Protein AF-A0A9E3UT67-F1 (afdb_monomer)

Structure (mmCIF, N/CA/C/O backbone):
data_AF-A0A9E3UT67-F1
#
_entry.id   AF-A0A9E3UT67-F1
#
loop_
_atom_site.group_PDB
_atom_site.id
_atom_site.type_symbol
_atom_site.label_atom_id
_atom_site.label_alt_id
_atom_site.label_comp_id
_atom_site.label_asym_id
_atom_site.label_entity_id
_atom_site.label_seq_id
_atom_site.pdbx_PDB_ins_code
_atom_site.Cartn_x
_atom_site.Cartn_y
_atom_site.Cartn_z
_atom_site.occupancy
_atom_site.B_iso_or_equiv
_atom_site.auth_seq_id
_atom_site.auth_comp_id
_atom_site.auth_asym_id
_atom_site.auth_atom_id
_atom_site.pdbx_PDB_model_num
ATOM 1 N N . MET A 1 1 ? 11.689 20.516 -22.137 1.00 41.75 1 MET A N 1
ATOM 2 C CA . MET A 1 1 ? 11.422 19.221 -22.812 1.00 41.75 1 MET A CA 1
ATOM 3 C C . MET A 1 1 ? 10.589 18.245 -21.972 1.00 41.75 1 MET A C 1
ATOM 5 O O . MET A 1 1 ? 9.650 17.692 -22.522 1.00 41.75 1 MET A O 1
ATOM 9 N N . ARG A 1 2 ? 10.827 18.073 -20.658 1.00 32.22 2 ARG A N 1
ATOM 10 C CA . ARG A 1 2 ? 10.039 17.156 -19.791 1.00 32.22 2 ARG A CA 1
ATOM 11 C C . ARG A 1 2 ? 8.523 17.428 -19.736 1.00 32.22 2 ARG A C 1
ATOM 13 O O . ARG A 1 2 ? 7.742 16.487 -19.691 1.00 32.22 2 ARG A O 1
ATOM 20 N N . THR A 1 3 ? 8.098 18.688 -19.800 1.00 31.09 3 THR A N 1
ATOM 21 C CA . THR A 1 3 ? 6.677 19.064 -19.684 1.00 31.09 3 THR A CA 1
ATOM 22 C C . THR A 1 3 ? 5.865 18.781 -20.950 1.00 31.09 3 THR A C 1
ATOM 24 O O . THR A 1 3 ? 4.665 18.579 -20.865 1.00 31.09 3 THR A O 1
ATOM 27 N N . HIS A 1 4 ? 6.492 18.744 -22.130 1.00 32.59 4 HIS A N 1
ATOM 28 C CA . HIS A 1 4 ? 5.778 18.511 -23.395 1.00 32.59 4 HIS A CA 1
ATOM 29 C C . HIS A 1 4 ? 5.625 17.016 -23.709 1.00 32.59 4 HIS A C 1
ATOM 31 O O . HIS A 1 4 ? 4.638 16.622 -24.318 1.00 32.59 4 HIS A O 1
ATOM 37 N N . PHE A 1 5 ? 6.539 16.173 -23.215 1.00 39.41 5 PHE A N 1
ATOM 38 C CA . PHE A 1 5 ? 6.468 14.717 -23.372 1.00 39.41 5 PHE A CA 1
ATOM 39 C C . PHE A 1 5 ? 5.342 14.089 -22.533 1.00 39.41 5 PHE A C 1
ATOM 41 O O . PHE A 1 5 ? 4.579 13.273 -23.039 1.00 39.41 5 PHE A O 1
ATOM 48 N N . LEU A 1 6 ? 5.165 14.537 -21.282 1.00 36.12 6 LEU A N 1
ATOM 49 C CA . LEU A 1 6 ? 4.047 14.104 -20.430 1.00 36.12 6 LEU A CA 1
ATOM 50 C C . LEU A 1 6 ? 2.682 14.514 -21.004 1.00 36.12 6 LEU A C 1
ATOM 52 O O . LEU A 1 6 ? 1.745 13.726 -20.951 1.00 36.12 6 LEU A O 1
ATOM 56 N N . ILE A 1 7 ? 2.580 15.704 -21.609 1.00 39.66 7 ILE A N 1
ATOM 57 C CA . ILE A 1 7 ? 1.347 16.175 -22.264 1.00 39.66 7 ILE A CA 1
ATOM 58 C C . ILE A 1 7 ? 1.051 15.366 -23.536 1.00 39.66 7 ILE A C 1
ATOM 60 O O . ILE A 1 7 ? -0.107 15.067 -23.808 1.00 39.66 7 ILE A O 1
ATOM 64 N N . PHE A 1 8 ? 2.074 14.967 -24.294 1.00 40.94 8 PHE A N 1
ATOM 65 C CA . PHE A 1 8 ? 1.900 14.172 -25.511 1.00 40.94 8 PHE A CA 1
ATOM 66 C C . PHE A 1 8 ? 1.487 12.722 -25.212 1.00 40.94 8 PHE A C 1
ATOM 68 O O . PHE A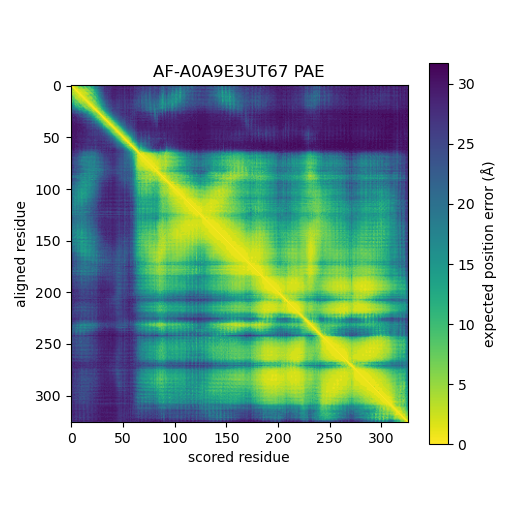 1 8 ? 0.553 12.210 -25.824 1.00 40.94 8 PHE A O 1
ATOM 75 N N . VAL A 1 9 ? 2.114 12.081 -24.219 1.00 44.81 9 VAL A N 1
ATOM 76 C CA . VAL A 1 9 ? 1.751 10.721 -23.784 1.00 44.81 9 VAL A CA 1
ATOM 77 C C . VAL A 1 9 ? 0.372 10.708 -23.117 1.00 44.81 9 VAL A C 1
ATOM 79 O O . VAL A 1 9 ? -0.447 9.851 -23.444 1.00 44.81 9 VAL A O 1
ATOM 82 N N . ALA A 1 10 ? 0.063 11.698 -22.271 1.00 43.53 10 ALA A N 1
ATOM 83 C CA . ALA A 1 10 ? -1.289 11.876 -21.747 1.00 43.53 10 ALA A CA 1
ATOM 84 C C . ALA A 1 10 ? -2.295 12.119 -22.884 1.00 43.53 10 ALA A C 1
ATOM 86 O O . ALA A 1 10 ? -3.351 11.508 -22.886 1.00 43.53 10 ALA A O 1
ATOM 87 N N . GLY A 1 11 ? -1.958 12.928 -23.892 1.00 37.09 11 GLY A N 1
ATOM 88 C CA . GLY A 1 11 ? -2.820 13.207 -25.044 1.00 37.09 11 GLY A CA 1
ATOM 89 C C . GLY A 1 11 ? -3.109 11.989 -25.927 1.00 37.09 11 GLY A C 1
ATOM 90 O O . GLY A 1 11 ? -4.231 11.848 -26.404 1.00 37.09 11 GLY A O 1
ATOM 91 N N . ILE A 1 12 ? -2.148 11.078 -26.107 1.00 50.88 12 ILE A N 1
ATOM 92 C CA . ILE A 1 12 ? -2.356 9.828 -26.859 1.00 50.88 12 ILE A CA 1
ATOM 93 C C . ILE A 1 12 ? -3.194 8.836 -26.046 1.00 50.88 12 ILE A C 1
ATOM 95 O O . ILE A 1 12 ? -4.138 8.259 -26.582 1.00 50.88 12 ILE A O 1
ATOM 99 N N . ILE A 1 13 ? -2.910 8.669 -24.750 1.00 45.16 13 ILE A N 1
ATOM 100 C CA . ILE A 1 13 ? -3.677 7.753 -23.891 1.00 45.16 13 ILE A CA 1
ATOM 101 C C . ILE A 1 13 ? -5.109 8.278 -23.688 1.00 45.16 13 ILE A C 1
ATOM 103 O O . ILE A 1 13 ? -6.064 7.510 -23.813 1.00 45.16 13 ILE A O 1
ATOM 107 N N . ILE A 1 14 ? -5.285 9.590 -23.487 1.00 49.59 14 ILE A N 1
ATOM 108 C CA . ILE A 1 14 ? -6.595 10.263 -23.442 1.00 49.59 14 ILE A CA 1
ATOM 109 C C . ILE A 1 14 ? -7.291 10.180 -24.807 1.00 49.59 14 ILE A C 1
ATOM 111 O O . ILE A 1 14 ? -8.486 9.927 -24.865 1.00 49.59 14 ILE A O 1
ATOM 115 N N . GLY A 1 15 ? -6.571 10.341 -25.920 1.00 37.47 15 GLY A N 1
ATOM 116 C CA . GLY A 1 15 ? -7.139 10.262 -27.269 1.00 37.47 15 GLY A CA 1
ATOM 117 C C . GLY A 1 15 ? -7.675 8.872 -27.620 1.00 37.47 15 GLY A C 1
ATOM 118 O O . GLY A 1 15 ? -8.754 8.760 -28.206 1.00 37.47 15 GLY A O 1
ATOM 119 N N . VAL A 1 16 ? -6.970 7.811 -27.218 1.00 46.09 16 VAL A N 1
ATOM 120 C CA . VAL A 1 16 ? -7.391 6.415 -27.434 1.00 46.09 16 VAL A CA 1
ATOM 121 C C . VAL A 1 16 ? -8.541 6.023 -26.497 1.00 46.09 16 VAL A C 1
ATOM 123 O O . VAL A 1 16 ? -9.489 5.375 -26.941 1.00 46.09 16 VAL A O 1
ATOM 126 N N . THR A 1 17 ? -8.518 6.465 -25.235 1.00 44.50 17 THR A N 1
ATOM 127 C CA . THR A 1 17 ? -9.606 6.205 -24.271 1.00 44.50 17 THR A CA 1
ATOM 128 C C . THR A 1 17 ? -10.871 7.014 -24.588 1.00 44.50 17 THR A C 1
ATOM 130 O O . THR A 1 17 ? -11.964 6.450 -24.642 1.00 44.50 17 THR A O 1
ATOM 133 N N . ALA A 1 18 ? -10.754 8.306 -24.910 1.00 38.06 18 ALA A N 1
ATOM 134 C CA . ALA A 1 18 ? -11.889 9.169 -25.247 1.00 38.06 18 ALA A CA 1
ATOM 135 C C . ALA A 1 18 ? -12.547 8.809 -26.589 1.00 38.06 18 ALA A C 1
ATOM 137 O O . ALA A 1 18 ? -13.770 8.892 -26.705 1.00 38.06 18 ALA A O 1
ATOM 138 N N . SER A 1 19 ? -11.778 8.363 -27.592 1.00 36.19 19 SER A N 1
ATOM 139 C CA . SER A 1 19 ? -12.348 7.952 -28.888 1.00 36.19 19 SER A CA 1
ATOM 140 C C . SER A 1 19 ? -13.196 6.680 -28.776 1.00 36.19 19 SER A C 1
ATOM 142 O O . SER A 1 19 ? -14.199 6.563 -29.478 1.00 36.19 19 SER A O 1
ATOM 144 N N . LYS A 1 20 ? -12.861 5.761 -27.856 1.00 44.06 20 LYS A N 1
ATOM 145 C CA . LYS A 1 20 ? -13.676 4.563 -27.586 1.00 44.06 20 LYS A CA 1
ATOM 146 C C . LYS A 1 20 ? -14.881 4.849 -26.676 1.00 44.06 20 LYS A C 1
ATOM 148 O O . LYS A 1 20 ? -15.962 4.330 -26.931 1.00 44.06 20 LYS A O 1
ATOM 153 N N . LEU A 1 21 ? -14.744 5.739 -25.687 1.00 36.47 21 LEU A N 1
ATOM 154 C CA . LEU A 1 21 ? -15.851 6.166 -24.811 1.00 36.47 21 LEU A CA 1
ATOM 155 C C . LEU A 1 21 ? -16.894 7.058 -25.518 1.00 36.47 21 LEU A C 1
ATOM 157 O O . LEU A 1 21 ? -18.077 7.004 -25.186 1.00 36.47 21 LEU A O 1
ATOM 161 N N . SER A 1 22 ? -16.480 7.863 -26.502 1.00 35.53 22 SER A N 1
ATOM 162 C CA . SER A 1 22 ? -17.368 8.727 -27.299 1.00 35.53 22 SER A CA 1
ATOM 163 C C . SER A 1 22 ? -18.248 7.933 -28.273 1.00 35.53 22 SER A C 1
ATOM 165 O O . SER A 1 22 ? -19.429 8.245 -28.440 1.00 35.53 22 SER A O 1
ATOM 167 N N . ALA A 1 23 ? -17.711 6.857 -28.860 1.00 38.16 23 ALA A N 1
ATOM 168 C CA . ALA A 1 23 ? -18.425 6.033 -29.835 1.00 38.16 23 ALA A CA 1
ATOM 169 C C . ALA A 1 23 ? -19.671 5.332 -29.251 1.00 38.16 23 ALA A C 1
ATOM 171 O O . ALA A 1 23 ? -20.641 5.124 -29.975 1.00 38.16 23 ALA A O 1
ATOM 172 N N . ASN A 1 24 ? -19.696 5.060 -27.939 1.00 40.91 24 ASN A N 1
ATOM 173 C CA . ASN A 1 24 ? -20.830 4.420 -27.257 1.00 40.91 24 ASN A CA 1
ATOM 174 C C . ASN A 1 24 ? -21.855 5.399 -26.647 1.00 40.91 24 ASN A C 1
ATOM 176 O O . ASN A 1 24 ? -22.875 4.956 -26.123 1.00 40.91 24 ASN A O 1
ATOM 180 N N . ARG A 1 25 ? -21.644 6.726 -26.711 1.00 39.28 25 ARG A N 1
ATOM 181 C CA . ARG A 1 25 ? -22.535 7.717 -26.061 1.00 39.28 25 ARG A CA 1
ATOM 182 C C . ARG A 1 25 ? -23.672 8.271 -26.928 1.00 39.28 25 ARG A C 1
ATOM 184 O O . ARG A 1 25 ?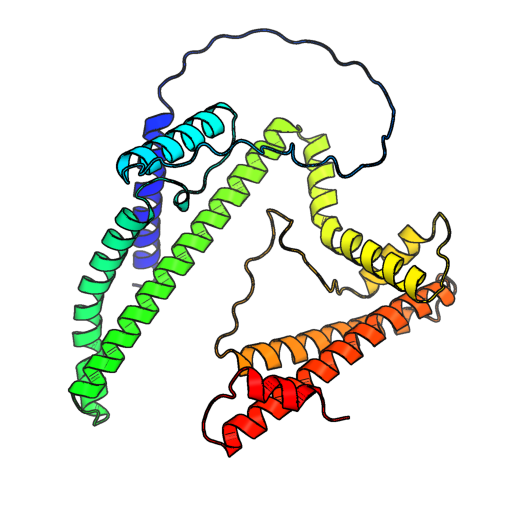 -24.515 8.983 -26.393 1.00 39.28 25 ARG A O 1
ATOM 191 N N . PHE A 1 26 ? -23.740 7.962 -28.226 1.00 32.03 26 PHE A N 1
ATOM 192 C CA . PHE A 1 26 ? -24.686 8.626 -29.145 1.00 32.03 26 PHE A CA 1
ATOM 193 C C . PHE A 1 26 ? -25.933 7.826 -29.555 1.00 32.03 26 PHE A C 1
ATOM 195 O O . PHE A 1 26 ? -26.720 8.297 -30.376 1.00 32.03 26 PHE A O 1
ATOM 202 N N . HIS A 1 27 ? -26.202 6.679 -28.930 1.00 34.25 27 HIS A N 1
ATOM 203 C CA . HIS A 1 27 ? -27.462 5.963 -29.133 1.00 34.25 27 HIS A CA 1
ATOM 204 C C . HIS A 1 27 ? -28.119 5.543 -27.815 1.00 34.25 27 HIS A C 1
ATOM 206 O O . HIS A 1 27 ? -28.087 4.373 -27.457 1.00 34.25 27 HIS A O 1
ATOM 212 N N . ARG A 1 28 ? -28.828 6.469 -27.148 1.00 35.72 28 ARG A N 1
ATOM 213 C CA . ARG A 1 28 ? -30.191 6.151 -26.690 1.00 35.72 28 ARG A CA 1
ATOM 214 C C . ARG A 1 28 ? -31.038 7.379 -26.368 1.00 35.72 28 ARG A C 1
ATOM 216 O O . ARG A 1 28 ? -30.617 8.298 -25.682 1.00 35.72 28 ARG A O 1
ATOM 223 N N . VAL A 1 29 ? -32.241 7.303 -26.920 1.00 31.86 29 VAL A N 1
ATOM 224 C CA . VAL A 1 29 ? -33.365 8.234 -26.928 1.00 31.86 29 VAL A CA 1
ATOM 225 C C . VAL A 1 29 ? -34.029 8.331 -25.552 1.00 31.86 29 VAL A C 1
ATOM 227 O O . VAL A 1 29 ? -34.173 7.331 -24.851 1.00 31.86 29 VAL A O 1
ATOM 230 N N . GLU A 1 30 ? -34.456 9.547 -25.218 1.00 33.84 30 GLU A N 1
ATOM 231 C CA . GLU A 1 30 ? -35.305 9.913 -24.085 1.00 33.84 30 GLU A CA 1
ATOM 232 C C . GLU A 1 30 ? -36.614 9.103 -24.049 1.00 33.84 30 GLU A C 1
ATOM 234 O O . GLU A 1 30 ? -37.377 9.108 -25.014 1.00 33.84 30 GLU A O 1
ATOM 239 N N . GLN A 1 31 ? -36.936 8.494 -22.904 1.00 30.30 31 GLN A N 1
ATOM 240 C CA . GLN A 1 31 ? -38.323 8.306 -22.462 1.00 30.30 31 GLN A CA 1
ATOM 241 C C . GLN A 1 31 ? -38.407 8.421 -20.928 1.00 30.30 31 GLN A C 1
ATOM 243 O O . GLN A 1 31 ? -37.604 7.788 -20.241 1.00 30.30 31 GLN A O 1
ATOM 248 N N . PRO A 1 32 ? -39.358 9.199 -20.369 1.00 35.53 32 PRO A N 1
ATOM 249 C CA . PRO A 1 32 ? -39.521 9.345 -18.927 1.00 35.53 32 PRO A CA 1
ATOM 250 C C . PRO A 1 32 ? -40.640 8.450 -18.368 1.00 35.53 32 PRO A C 1
ATOM 252 O O . PRO A 1 32 ? -41.701 8.309 -18.976 1.00 35.53 32 PRO A O 1
ATOM 255 N N . GLY A 1 33 ? -40.449 7.939 -17.147 1.00 26.33 33 GLY A N 1
ATOM 256 C CA . GLY A 1 33 ? -41.540 7.497 -16.267 1.00 26.33 33 GLY A CA 1
ATOM 257 C C . GLY A 1 33 ? -41.143 6.420 -15.243 1.00 26.33 33 GLY A C 1
ATOM 258 O O . GLY A 1 33 ? -40.172 5.704 -15.466 1.00 26.33 33 GLY A O 1
ATOM 259 N N . PRO A 1 34 ? -41.938 6.213 -14.174 1.00 32.00 34 PRO A N 1
ATOM 260 C CA . PRO A 1 34 ? -42.397 7.203 -13.201 1.00 32.00 34 PRO A CA 1
ATOM 261 C C . PRO A 1 34 ? -41.919 6.873 -11.766 1.00 32.00 34 PRO A C 1
ATOM 263 O O . PRO A 1 34 ? -41.466 5.773 -11.463 1.00 32.00 34 PRO A O 1
ATOM 266 N N . ALA A 1 35 ? -42.044 7.855 -10.871 1.00 39.28 35 ALA A N 1
ATOM 267 C CA . ALA A 1 35 ? -41.728 7.758 -9.447 1.00 39.28 35 ALA A CA 1
ATOM 268 C C . ALA A 1 35 ? -42.573 6.703 -8.702 1.00 39.28 35 ALA A C 1
ATOM 270 O O . ALA A 1 35 ? -43.789 6.648 -8.888 1.00 39.28 35 ALA A O 1
ATOM 271 N N . ALA A 1 36 ? -41.954 5.947 -7.785 1.00 30.16 36 ALA A N 1
ATOM 272 C CA . ALA A 1 36 ? -42.664 5.113 -6.811 1.00 30.16 36 ALA A CA 1
ATOM 273 C C . ALA A 1 36 ? -41.930 5.032 -5.452 1.00 30.16 36 ALA A C 1
ATOM 275 O O . ALA A 1 36 ? -40.921 4.354 -5.295 1.00 30.16 36 ALA A O 1
ATOM 276 N N . SER A 1 37 ? -42.471 5.798 -4.499 1.00 28.64 37 SER A N 1
ATOM 277 C CA . SER A 1 37 ? -42.661 5.550 -3.054 1.00 28.64 37 SER A CA 1
ATOM 278 C C . SER A 1 37 ? -41.743 4.590 -2.266 1.00 28.64 37 SER A C 1
ATOM 280 O O . SER A 1 37 ? -41.744 3.381 -2.483 1.00 28.64 37 SER A O 1
ATOM 282 N N . LYS A 1 38 ? -41.146 5.131 -1.189 1.00 31.00 38 LYS A N 1
ATOM 283 C CA . LYS A 1 38 ? -40.718 4.402 0.027 1.00 31.00 38 LYS A CA 1
ATOM 284 C C . LYS A 1 38 ? -41.904 3.672 0.689 1.00 31.00 38 LYS A C 1
ATOM 286 O O . LYS A 1 38 ? -43.026 4.182 0.641 1.00 31.00 38 LYS A O 1
ATOM 291 N N . PRO A 1 39 ? -41.637 2.586 1.438 1.00 29.47 39 PRO A N 1
ATOM 292 C CA . PRO A 1 39 ? -41.742 2.741 2.888 1.00 29.47 39 PRO A CA 1
ATOM 293 C C . PRO A 1 39 ? -40.601 2.105 3.702 1.00 29.47 39 PRO A C 1
ATOM 295 O O . PRO A 1 39 ? -39.930 1.163 3.299 1.00 29.47 39 PRO A O 1
ATOM 298 N N . SER A 1 40 ? -40.449 2.700 4.885 1.00 27.92 40 SER A N 1
ATOM 299 C CA . SER A 1 40 ? -39.708 2.280 6.075 1.00 27.92 40 SER A CA 1
ATOM 300 C C . SER A 1 40 ? -39.982 0.828 6.495 1.00 27.92 40 SER A C 1
ATOM 302 O O . SER A 1 40 ? -41.130 0.387 6.480 1.00 27.92 40 SER A O 1
ATOM 304 N N . GLY A 1 41 ? -38.935 0.127 6.942 1.00 24.67 41 GLY A N 1
ATOM 305 C CA . GLY A 1 41 ? -39.017 -1.210 7.528 1.00 24.67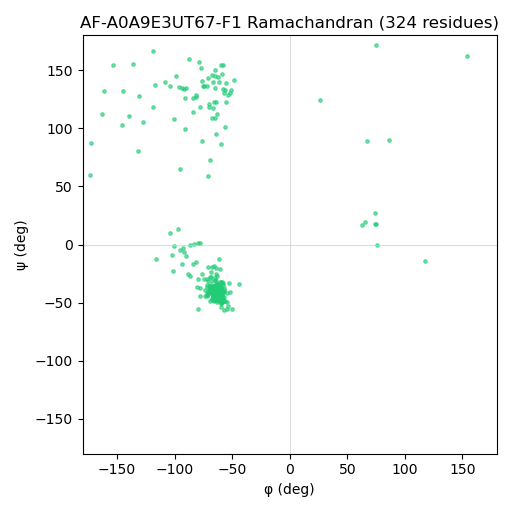 41 GLY A CA 1
ATOM 306 C C . GLY A 1 41 ? -37.673 -1.667 8.093 1.00 24.67 41 GLY A C 1
ATOM 307 O O . GLY A 1 41 ? -36.878 -2.292 7.403 1.00 24.67 41 GLY A O 1
ATOM 308 N N . SER A 1 42 ? -37.428 -1.317 9.354 1.00 29.81 42 SER A N 1
ATOM 309 C CA . SER A 1 42 ? -36.355 -1.832 10.207 1.00 29.81 42 SER A CA 1
ATOM 310 C C . SER A 1 42 ? -36.389 -3.364 10.305 1.00 29.81 42 SER A C 1
ATOM 312 O O . SER A 1 42 ? -37.380 -3.926 10.764 1.00 29.81 42 SER A O 1
ATOM 314 N N . SER A 1 43 ? -35.290 -4.021 9.927 1.00 27.52 43 SER A N 1
ATOM 315 C CA . SER A 1 43 ? -34.768 -5.207 10.618 1.00 27.52 43 SER A CA 1
ATOM 316 C C . SER A 1 43 ? -33.315 -5.421 10.191 1.00 27.52 43 SER A C 1
ATOM 318 O O . SER A 1 43 ? -33.033 -5.692 9.025 1.00 27.52 43 SER A O 1
ATOM 320 N N . ALA A 1 44 ? -32.384 -5.240 11.127 1.00 26.98 44 ALA A N 1
ATOM 321 C CA . ALA A 1 44 ? -30.995 -5.632 10.954 1.00 26.98 44 ALA A CA 1
ATOM 322 C C . ALA A 1 44 ? -30.942 -7.165 10.906 1.00 26.98 44 ALA A C 1
ATOM 324 O O . ALA A 1 44 ? -31.184 -7.826 11.917 1.00 26.98 44 ALA A O 1
ATOM 325 N N . GLN A 1 45 ? -30.678 -7.728 9.727 1.00 25.78 45 GLN A N 1
ATOM 326 C CA . GLN A 1 45 ? -30.318 -9.136 9.602 1.00 25.78 45 GLN A CA 1
ATOM 327 C C . GLN A 1 45 ? -28.792 -9.284 9.699 1.00 25.78 45 GLN A C 1
ATOM 329 O O . GLN A 1 45 ? -28.067 -8.512 9.066 1.00 25.78 45 GLN A O 1
ATOM 334 N N . PRO A 1 46 ? -28.289 -10.253 10.482 1.00 26.48 46 PRO A N 1
ATOM 335 C CA . PRO A 1 46 ? -26.869 -10.564 10.528 1.00 26.48 46 PRO A CA 1
ATOM 336 C C . PRO A 1 46 ? -26.411 -11.089 9.164 1.00 26.48 46 PRO A C 1
ATOM 338 O O . PRO A 1 46 ? -27.075 -11.927 8.550 1.00 26.48 46 PRO A O 1
ATOM 341 N N . TRP A 1 47 ? -25.270 -10.580 8.700 1.00 25.22 47 TRP A N 1
ATOM 342 C CA . TRP A 1 47 ? -24.615 -11.001 7.468 1.00 25.22 47 TRP A CA 1
ATOM 343 C C . TRP A 1 47 ? -24.191 -12.463 7.615 1.00 25.22 47 TRP A C 1
ATOM 345 O O . TRP A 1 47 ? -23.148 -12.777 8.181 1.00 25.22 47 TRP A O 1
ATOM 355 N N . THR A 1 48 ? -25.034 -13.371 7.135 1.00 27.52 48 THR A N 1
ATOM 356 C CA . THR A 1 48 ? -24.615 -14.736 6.835 1.00 27.52 48 THR A CA 1
ATOM 357 C C . THR A 1 48 ? -23.949 -14.704 5.467 1.00 27.52 48 THR A C 1
ATOM 359 O O . THR A 1 48 ? -24.478 -14.136 4.511 1.00 27.52 48 THR A O 1
ATOM 362 N N . SER A 1 49 ? -22.747 -15.264 5.395 1.00 29.84 49 SER A N 1
ATOM 363 C CA . SER A 1 49 ? -21.993 -15.514 4.173 1.00 29.84 49 SER A CA 1
ATOM 364 C C . SER A 1 49 ? -22.797 -16.446 3.258 1.00 29.84 49 SER A C 1
ATOM 366 O O . SER A 1 49 ? -22.688 -17.669 3.316 1.00 29.84 49 SER A O 1
ATOM 368 N N . GLY A 1 50 ? -23.668 -15.852 2.442 1.00 24.55 50 GLY A N 1
ATOM 369 C CA . GLY A 1 50 ? -24.466 -16.543 1.437 1.00 24.55 50 GLY A CA 1
ATOM 370 C C . GLY A 1 50 ? -23.569 -17.103 0.339 1.00 24.55 50 GLY A C 1
ATOM 371 O O . GLY A 1 50 ? -22.869 -16.356 -0.342 1.00 24.55 50 GLY A O 1
ATOM 372 N N . GLY A 1 51 ? -23.580 -18.429 0.214 1.00 23.17 51 GLY A N 1
ATOM 373 C CA . GLY A 1 51 ? -22.751 -19.197 -0.700 1.00 23.17 51 GLY A CA 1
ATOM 374 C C . GLY A 1 51 ? -22.934 -18.835 -2.172 1.00 23.17 51 GLY A C 1
ATOM 375 O O . GLY A 1 51 ? -24.028 -18.522 -2.643 1.00 23.17 51 GLY A O 1
ATOM 376 N N . PHE A 1 52 ? -21.829 -18.950 -2.905 1.00 26.27 52 PHE A N 1
ATOM 377 C CA . PHE A 1 52 ? -21.840 -19.093 -4.354 1.00 26.27 52 PHE A CA 1
ATOM 378 C C . PHE A 1 52 ? -22.776 -20.252 -4.740 1.00 26.27 52 PHE A C 1
ATOM 380 O O . PHE A 1 52 ? -22.638 -21.340 -4.175 1.00 26.27 52 PHE A O 1
ATOM 387 N N . PRO A 1 53 ? -23.713 -20.071 -5.686 1.00 31.45 53 PRO A N 1
ATOM 388 C CA . PRO A 1 53 ? -24.460 -21.194 -6.217 1.00 31.45 53 PRO A CA 1
ATOM 389 C C . PRO A 1 53 ? -23.504 -22.144 -6.942 1.00 31.45 53 PRO A C 1
ATOM 391 O O . PRO A 1 53 ? -22.795 -21.763 -7.876 1.00 31.45 53 PRO A O 1
ATOM 394 N N . ASP A 1 54 ? -23.520 -23.387 -6.479 1.00 32.22 54 ASP A N 1
ATOM 395 C CA . ASP A 1 54 ? -22.863 -24.549 -7.055 1.00 32.22 54 ASP A CA 1
ATOM 396 C C . ASP A 1 54 ? -23.333 -24.736 -8.513 1.00 32.22 54 ASP A C 1
ATOM 398 O O . ASP A 1 54 ? -24.448 -25.189 -8.780 1.00 32.22 54 ASP A O 1
ATOM 402 N N . ARG A 1 55 ? -22.512 -24.313 -9.483 1.00 32.94 55 ARG A N 1
ATOM 403 C CA . ARG A 1 55 ? -22.690 -24.618 -10.914 1.00 32.94 55 ARG A CA 1
ATOM 404 C C . ARG A 1 55 ? -21.841 -25.837 -11.274 1.00 32.94 55 ARG A C 1
ATOM 406 O O . ARG A 1 55 ? -20.920 -25.759 -12.085 1.00 32.94 55 ARG A O 1
ATOM 413 N N . THR A 1 56 ? -22.165 -26.989 -10.696 1.00 35.78 56 THR A N 1
ATOM 414 C CA . THR A 1 56 ? -21.711 -28.284 -11.214 1.00 35.78 56 THR A CA 1
ATOM 415 C C . THR A 1 56 ? -22.537 -28.648 -12.446 1.00 35.78 56 THR A C 1
ATOM 417 O O . THR A 1 56 ? -23.590 -29.275 -12.392 1.00 35.78 56 THR A O 1
ATOM 420 N N . GLY A 1 57 ? -22.046 -28.194 -13.594 1.00 29.52 57 GLY A N 1
ATOM 421 C CA . GLY A 1 57 ? -22.603 -28.492 -14.906 1.00 29.52 57 GLY A CA 1
ATOM 422 C C . GLY A 1 57 ? -21.697 -27.948 -15.997 1.00 29.52 57 GLY A C 1
ATOM 423 O O . GLY A 1 57 ? -22.111 -27.075 -16.749 1.00 29.52 57 GLY A O 1
ATOM 424 N N . VAL A 1 58 ? -20.444 -28.404 -16.039 1.00 29.52 58 VAL A N 1
ATOM 425 C CA . VAL A 1 58 ? -19.524 -28.104 -17.143 1.00 29.52 58 VAL A CA 1
ATOM 426 C C . VAL A 1 58 ? -19.802 -29.114 -18.260 1.00 29.52 58 VAL A C 1
ATOM 428 O O . VAL A 1 58 ? -19.549 -30.304 -18.052 1.00 29.52 58 VAL A O 1
ATOM 431 N N . PRO A 1 59 ? -20.307 -28.709 -19.441 1.00 32.59 59 PRO A N 1
ATOM 432 C CA . PRO A 1 59 ? -20.200 -29.543 -20.621 1.00 32.59 59 PRO A CA 1
ATOM 433 C C . PRO A 1 59 ? -18.731 -29.554 -21.047 1.00 32.59 59 PRO A C 1
ATOM 435 O O . PRO A 1 59 ? -18.122 -28.513 -21.292 1.00 32.59 59 PRO A O 1
ATOM 438 N N . SER A 1 60 ? -18.175 -30.758 -21.083 1.00 40.91 60 SER A N 1
ATOM 439 C CA . SER A 1 60 ? -16.897 -31.092 -21.701 1.00 40.91 60 SER A CA 1
ATOM 440 C C . SER A 1 60 ? -16.865 -30.657 -23.172 1.00 40.91 60 SER A C 1
ATOM 442 O O . SER A 1 60 ? -17.835 -30.871 -23.893 1.00 40.91 60 SER A O 1
ATOM 444 N N . GLU A 1 61 ? -15.714 -30.118 -23.584 1.00 44.19 61 GLU A N 1
ATOM 445 C CA . GLU A 1 61 ? -15.284 -29.810 -24.960 1.00 44.19 61 GLU A CA 1
ATOM 446 C C . GLU A 1 61 ? -16.043 -28.695 -25.702 1.00 44.19 61 GLU A C 1
ATOM 448 O O . GLU A 1 61 ? -16.932 -28.926 -26.516 1.00 44.19 61 GLU A O 1
ATOM 453 N N . ALA A 1 62 ? -15.557 -27.464 -25.529 1.00 39.31 62 ALA A N 1
ATOM 454 C CA . ALA A 1 62 ? -15.577 -26.466 -26.590 1.00 39.31 62 ALA A CA 1
ATOM 455 C C . ALA A 1 62 ? -14.159 -25.913 -26.756 1.00 39.31 62 ALA A C 1
ATOM 457 O O . ALA A 1 62 ? -13.671 -25.144 -25.928 1.00 39.31 62 ALA A O 1
ATOM 458 N N . THR A 1 63 ? -13.477 -26.320 -27.823 1.00 47.72 63 THR A N 1
ATOM 459 C CA . THR A 1 63 ? -12.308 -25.620 -28.363 1.00 47.72 63 THR A CA 1
ATOM 460 C C . THR A 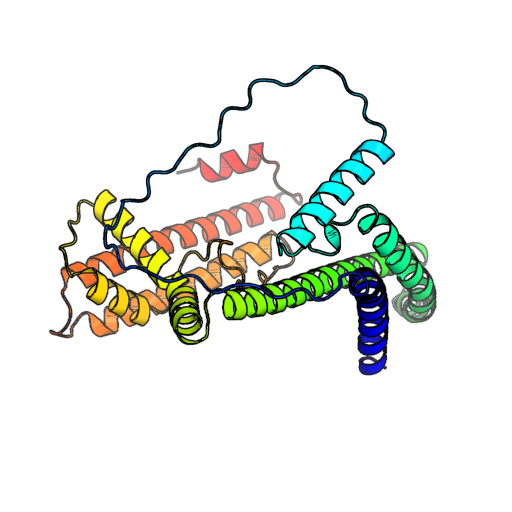1 63 ? -12.810 -24.304 -28.954 1.00 47.72 63 THR A C 1
ATOM 462 O O . THR A 1 63 ? -12.949 -24.166 -30.165 1.00 47.72 63 THR A O 1
ATOM 465 N N . SER A 1 64 ? -13.179 -23.357 -28.089 1.00 52.59 64 SER A N 1
ATOM 466 C CA . SER A 1 64 ? -13.628 -22.044 -28.531 1.00 52.59 64 SER A CA 1
ATOM 467 C C . SER A 1 64 ? -12.451 -21.337 -29.185 1.00 52.59 64 SER A C 1
ATOM 469 O O . SER A 1 64 ? -11.391 -21.186 -28.567 1.00 52.59 64 SER A O 1
ATOM 471 N N . SER A 1 65 ? -12.617 -20.940 -30.442 1.00 65.81 65 SER A N 1
ATOM 472 C CA . SER A 1 65 ? -11.601 -20.156 -31.146 1.00 65.81 65 SER A CA 1
ATOM 473 C C . SER A 1 65 ? -11.343 -18.840 -30.394 1.00 65.81 65 SER A C 1
ATOM 475 O O . SER A 1 65 ? -12.212 -18.354 -29.669 1.00 65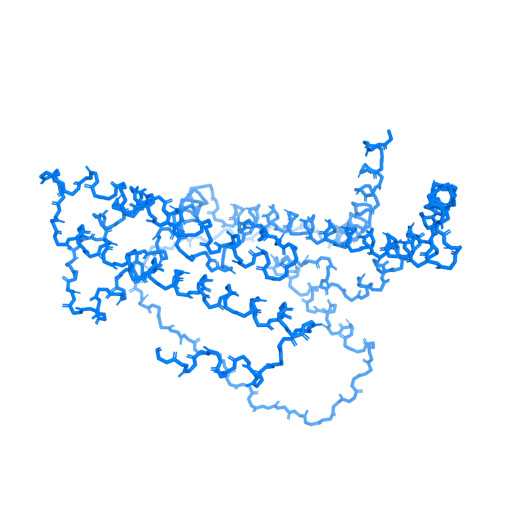.81 65 SER A O 1
ATOM 477 N N . GLY A 1 66 ? -10.151 -18.249 -30.538 1.00 63.81 66 GLY A N 1
ATOM 478 C CA . GLY A 1 66 ? -9.822 -16.979 -29.868 1.00 63.81 66 GLY A CA 1
ATOM 479 C C . GLY A 1 66 ? -10.861 -15.877 -30.126 1.00 63.81 66 GLY A C 1
ATOM 480 O O . GLY A 1 66 ? -11.178 -15.115 -29.219 1.00 63.81 66 GLY A O 1
ATOM 481 N N . GLU A 1 67 ? -11.478 -15.874 -31.312 1.00 69.75 67 GLU A N 1
ATOM 482 C CA . GLU A 1 67 ? -12.558 -14.950 -31.685 1.00 69.75 67 GLU A CA 1
ATOM 483 C C . GLU A 1 67 ? -13.853 -15.165 -30.881 1.00 69.75 67 GLU A C 1
ATOM 485 O O . GLU A 1 67 ? -14.528 -14.200 -30.528 1.00 69.75 67 GLU A O 1
ATOM 490 N N . GLU A 1 68 ? -14.204 -16.407 -30.536 1.00 72.06 68 GLU A N 1
ATOM 491 C CA . GLU A 1 68 ? -15.397 -16.705 -29.728 1.00 72.06 68 GLU A CA 1
ATOM 492 C C . GLU A 1 68 ? -15.216 -16.287 -28.264 1.00 72.06 68 GLU A C 1
ATOM 494 O O . GLU A 1 68 ? -16.167 -15.817 -27.632 1.00 72.06 68 GLU A O 1
ATOM 499 N N . ILE A 1 69 ? -13.992 -16.406 -27.740 1.00 71.44 69 ILE A N 1
ATOM 500 C CA . ILE A 1 69 ? -13.635 -15.926 -26.399 1.00 71.44 69 ILE A CA 1
ATOM 501 C C . ILE A 1 69 ? -13.694 -14.395 -26.362 1.00 71.44 69 ILE A C 1
ATOM 503 O O . ILE A 1 69 ? -14.321 -13.828 -25.467 1.00 71.44 69 ILE A O 1
ATOM 507 N N . GLU A 1 70 ? -13.104 -13.718 -27.351 1.00 74.06 70 GLU A N 1
ATOM 508 C CA . GLU A 1 70 ? -13.130 -12.254 -27.439 1.00 74.06 70 GLU A CA 1
ATOM 509 C C . GLU A 1 70 ? -14.556 -11.708 -27.589 1.00 74.06 70 GLU A C 1
ATOM 511 O O . GLU A 1 70 ? -14.937 -10.774 -26.879 1.00 74.06 70 GLU A O 1
ATOM 516 N N . ALA A 1 71 ? -15.382 -12.325 -28.440 1.00 77.19 71 ALA A N 1
ATOM 517 C CA . ALA A 1 71 ? -16.787 -11.951 -28.592 1.00 77.19 71 ALA A CA 1
ATOM 518 C C . ALA A 1 71 ? -17.603 -12.197 -27.309 1.00 77.19 71 ALA A C 1
ATOM 520 O O . ALA A 1 71 ? -18.515 -11.430 -26.993 1.00 77.19 71 ALA A O 1
ATOM 521 N N . GLY A 1 72 ? -17.279 -13.253 -26.555 1.00 76.44 72 GLY A N 1
ATOM 522 C CA . GLY A 1 72 ? -17.877 -13.536 -25.250 1.00 76.44 72 GLY A CA 1
ATOM 523 C C . GLY A 1 72 ? -17.543 -12.470 -24.204 1.00 76.44 72 GLY A C 1
ATOM 524 O O . GLY A 1 72 ? -18.449 -11.975 -23.535 1.00 76.44 72 GLY A O 1
ATOM 525 N N . ILE A 1 73 ? -16.271 -12.071 -24.108 1.00 74.50 73 ILE A N 1
ATOM 526 C CA . ILE A 1 73 ? -15.815 -11.012 -23.193 1.00 74.50 73 ILE A CA 1
ATOM 527 C C . ILE A 1 73 ? -16.450 -9.669 -23.567 1.00 74.50 73 ILE A C 1
ATOM 529 O O . ILE A 1 73 ? -16.967 -8.976 -22.692 1.00 74.50 73 ILE A O 1
ATOM 533 N N . GLN A 1 74 ? -16.487 -9.318 -24.857 1.00 77.19 74 GLN A N 1
ATOM 534 C CA . GLN A 1 74 ? -17.104 -8.066 -25.301 1.00 77.19 74 GLN A CA 1
ATOM 535 C C . GLN A 1 74 ? -18.592 -7.999 -24.928 1.00 77.19 74 GLN A C 1
ATOM 537 O O . GLN A 1 74 ? -19.058 -6.960 -24.470 1.00 77.19 74 GLN A O 1
ATOM 542 N N . ARG A 1 75 ? -19.323 -9.115 -25.043 1.00 81.12 75 ARG A N 1
ATOM 543 C CA . ARG A 1 75 ? -20.734 -9.181 -24.639 1.00 81.12 75 ARG A CA 1
ATOM 544 C C . ARG A 1 75 ? -20.924 -8.927 -23.141 1.00 81.12 75 ARG A C 1
ATOM 546 O O . ARG A 1 75 ? -21.830 -8.188 -22.777 1.00 81.12 75 ARG A O 1
ATOM 553 N N . ILE A 1 76 ? -20.065 -9.496 -22.291 1.00 79.56 76 ILE A N 1
ATOM 554 C CA . ILE A 1 76 ? -20.100 -9.268 -20.835 1.00 79.56 76 ILE A CA 1
ATOM 555 C C . ILE A 1 76 ? -19.874 -7.784 -20.520 1.00 79.56 76 ILE A C 1
ATOM 557 O O . ILE A 1 76 ? -20.593 -7.215 -19.701 1.00 79.56 76 ILE A O 1
ATOM 561 N N . ILE A 1 77 ? -18.919 -7.147 -21.204 1.00 75.50 77 ILE A N 1
ATOM 562 C CA . ILE A 1 77 ? -18.649 -5.712 -21.047 1.00 75.50 77 ILE A CA 1
ATOM 563 C C . ILE A 1 77 ? -19.867 -4.885 -21.459 1.00 75.50 77 ILE A C 1
ATOM 565 O O . ILE A 1 77 ? -20.292 -3.999 -20.721 1.00 75.50 77 ILE A O 1
ATOM 569 N N . ASP A 1 78 ? -20.453 -5.179 -22.618 1.00 79.31 78 ASP A N 1
ATOM 570 C CA . ASP A 1 78 ? -21.607 -4.437 -23.125 1.00 79.31 78 ASP A CA 1
ATOM 571 C C . ASP A 1 78 ? -22.822 -4.579 -22.189 1.00 79.31 78 ASP A C 1
ATOM 573 O O . ASP A 1 78 ? -23.490 -3.588 -21.883 1.00 79.31 78 ASP A O 1
ATOM 577 N N . GLU A 1 79 ? -23.082 -5.785 -21.674 1.00 81.69 79 GLU A N 1
ATOM 578 C CA . GLU A 1 79 ? -24.142 -6.048 -20.694 1.00 81.69 79 GLU A CA 1
ATOM 579 C C . GLU A 1 79 ? -23.893 -5.316 -19.366 1.00 81.69 79 GLU A C 1
ATOM 581 O O . GLU A 1 79 ? -24.794 -4.648 -18.849 1.00 81.69 79 GLU A O 1
ATOM 586 N N . GLY A 1 80 ? -22.671 -5.372 -18.832 1.00 73.06 80 GLY A N 1
ATOM 587 C CA . GLY A 1 80 ? -22.309 -4.656 -17.610 1.00 73.06 80 GLY A CA 1
ATOM 588 C C . GLY A 1 80 ? -22.421 -3.136 -17.778 1.00 73.06 80 GLY A C 1
ATOM 589 O O . GLY A 1 80 ? -22.971 -2.459 -16.910 1.00 73.06 80 GLY A O 1
ATOM 590 N N . LEU A 1 81 ? -22.007 -2.581 -18.923 1.00 75.62 81 LEU A N 1
ATOM 591 C CA . LEU A 1 81 ? -22.155 -1.151 -19.225 1.00 75.62 81 LEU A CA 1
ATOM 592 C C . LEU A 1 81 ? -23.628 -0.722 -19.252 1.00 75.62 81 LEU A C 1
ATOM 594 O O . LEU A 1 81 ? -23.961 0.335 -18.710 1.00 75.62 81 LEU A O 1
ATOM 598 N N . VAL A 1 82 ? -24.519 -1.543 -19.823 1.00 77.31 82 VAL A N 1
ATOM 599 C CA . VAL A 1 82 ? -25.976 -1.314 -19.780 1.00 77.31 82 VAL A CA 1
ATOM 600 C C . VAL A 1 82 ? -26.499 -1.322 -18.340 1.00 77.31 82 VAL A C 1
ATOM 602 O O . VAL A 1 82 ? -27.360 -0.511 -17.998 1.00 77.31 82 VAL A O 1
ATOM 605 N N . ASN A 1 83 ? -25.934 -2.168 -17.478 1.00 76.19 83 ASN A N 1
ATOM 606 C CA . ASN A 1 83 ? -26.257 -2.239 -16.049 1.00 76.19 83 ASN A CA 1
ATOM 607 C C . ASN A 1 83 ? -25.561 -1.148 -15.206 1.00 76.19 83 ASN A C 1
ATOM 609 O O . ASN A 1 83 ? -25.735 -1.068 -13.983 1.00 76.19 83 ASN A O 1
ATOM 613 N N . GLY A 1 84 ? -24.790 -0.266 -15.846 1.00 66.94 84 GLY A N 1
ATOM 614 C CA . GLY A 1 84 ? -24.073 0.815 -15.184 1.00 66.94 84 GLY A CA 1
ATOM 615 C C . GLY A 1 84 ? -22.852 0.346 -14.394 1.00 66.94 84 GLY A C 1
ATOM 616 O O . GLY A 1 84 ? -22.471 1.018 -13.430 1.00 66.94 84 GLY A O 1
ATOM 617 N N . GLU A 1 85 ? -22.237 -0.770 -14.786 1.00 77.00 85 GLU A N 1
ATOM 618 C CA . GLU A 1 85 ? -20.907 -1.205 -14.348 1.00 77.00 85 GLU A CA 1
ATOM 619 C C . GLU A 1 85 ? -19.818 -0.414 -15.079 1.00 77.00 85 GLU A C 1
ATOM 621 O O . GLU A 1 85 ? -20.037 0.170 -16.148 1.00 77.00 85 GLU A O 1
ATOM 626 N N . PHE A 1 86 ? -18.668 -0.262 -14.433 1.00 74.50 86 PHE A N 1
ATOM 627 C CA . PHE A 1 86 ? -17.503 0.394 -15.013 1.00 74.50 86 PHE A CA 1
ATOM 628 C C . PHE A 1 86 ? -16.502 -0.685 -15.398 1.00 74.50 86 PHE A C 1
ATOM 630 O O . PHE A 1 86 ? -16.265 -1.586 -14.601 1.00 74.50 86 PHE A O 1
ATOM 637 N N . PHE A 1 87 ? -15.914 -0.550 -16.583 1.00 71.94 87 PHE A N 1
ATOM 638 C CA . PHE A 1 87 ? -14.863 -1.436 -17.056 1.00 71.94 87 PHE A CA 1
ATOM 639 C C . PHE A 1 87 ? -13.577 -0.652 -17.251 1.00 71.94 87 PHE A C 1
ATOM 641 O O . PHE A 1 87 ? -13.565 0.466 -17.779 1.00 71.94 87 PHE A O 1
ATOM 648 N N . LEU A 1 88 ? -12.491 -1.269 -16.820 1.00 78.06 88 LEU A N 1
ATOM 649 C CA . LEU A 1 88 ? -11.136 -0.846 -17.085 1.00 78.06 88 LEU A CA 1
ATOM 650 C C . LEU A 1 88 ? -10.852 -1.012 -18.584 1.00 78.06 88 LEU A C 1
ATOM 652 O O . LEU A 1 88 ? -11.334 -1.930 -19.247 1.00 78.06 88 LEU A O 1
ATOM 656 N N . SER A 1 89 ? -10.042 -0.115 -19.145 1.00 71.12 89 SER A N 1
ATOM 657 C CA . SER A 1 89 ? -9.647 -0.218 -20.555 1.00 71.12 89 SER A CA 1
ATOM 658 C C . SER A 1 89 ? -8.922 -1.537 -20.846 1.00 71.12 89 SER A C 1
ATOM 660 O O . SER A 1 89 ? -9.082 -2.105 -21.925 1.00 71.12 89 SER A O 1
ATOM 662 N N . SER A 1 90 ? -8.186 -2.039 -19.855 1.00 72.25 90 SER A N 1
ATOM 663 C CA . SER A 1 90 ? -7.500 -3.329 -19.818 1.00 72.25 90 SER A CA 1
ATOM 664 C C . SER A 1 90 ? -8.405 -4.555 -19.837 1.00 72.25 90 SER A C 1
ATOM 666 O O . SER A 1 90 ? -7.931 -5.625 -20.217 1.00 72.25 90 SER A O 1
ATOM 668 N N . GLU A 1 91 ? -9.689 -4.409 -19.519 1.00 72.31 91 GLU A N 1
ATOM 669 C CA . GLU A 1 91 ? -10.666 -5.497 -19.613 1.00 72.31 91 GLU A CA 1
ATOM 670 C C . GLU A 1 91 ? -11.187 -5.681 -21.045 1.00 72.31 91 GLU A C 1
ATOM 672 O O . GLU A 1 91 ? -11.728 -6.736 -21.370 1.00 72.31 91 GLU A O 1
ATOM 677 N N . HIS A 1 92 ? -10.979 -4.705 -21.941 1.00 73.88 92 HIS A N 1
ATOM 678 C CA . HIS A 1 92 ? -11.412 -4.833 -23.330 1.00 73.88 92 HIS A CA 1
ATOM 679 C C . HIS A 1 92 ? -10.562 -5.831 -24.134 1.00 73.88 92 HIS A C 1
ATOM 681 O O . HIS A 1 92 ? -9.324 -5.744 -24.132 1.00 73.88 92 HIS A O 1
ATOM 687 N N . PRO A 1 93 ? -11.210 -6.686 -24.952 1.00 68.81 93 PRO A N 1
ATOM 688 C CA . PRO A 1 93 ? -10.527 -7.496 -25.953 1.00 68.81 93 PRO A CA 1
ATOM 689 C C . PRO A 1 93 ? -9.610 -6.644 -26.842 1.00 68.81 93 PRO A C 1
ATOM 691 O O . PRO A 1 93 ? -9.972 -5.556 -27.302 1.00 68.81 93 PRO A O 1
ATOM 694 N N . GLY A 1 94 ? -8.377 -7.111 -27.044 1.00 67.19 94 GLY A N 1
ATOM 695 C CA . GLY A 1 94 ? -7.382 -6.430 -27.874 1.00 67.19 94 GLY A CA 1
ATOM 696 C C . GLY A 1 94 ? -6.704 -5.197 -27.253 1.00 67.19 94 GLY A C 1
ATOM 697 O O . GLY A 1 94 ? -5.818 -4.626 -27.895 1.00 67.19 94 GLY A O 1
ATOM 698 N N . TYR A 1 95 ? -7.030 -4.786 -26.017 1.00 70.25 95 TYR A N 1
ATOM 699 C CA . TYR A 1 95 ? -6.338 -3.664 -25.359 1.00 70.25 95 TYR A CA 1
ATOM 700 C C . TYR A 1 95 ? -4.837 -3.923 -25.210 1.00 70.25 95 TYR A C 1
ATOM 702 O O . TYR A 1 95 ? -4.028 -3.094 -25.623 1.00 70.25 95 TYR A O 1
ATOM 710 N N . SER A 1 96 ? -4.459 -5.102 -24.704 1.00 66.44 96 SER A N 1
ATOM 711 C CA . SER A 1 96 ? -3.051 -5.480 -24.520 1.00 66.44 96 SER A CA 1
ATOM 712 C C . SER A 1 96 ? -2.268 -5.455 -25.840 1.00 66.44 96 SER A C 1
ATOM 714 O O . SER A 1 96 ? -1.156 -4.929 -25.896 1.00 66.44 96 SER A O 1
ATOM 716 N N . ALA A 1 97 ? -2.880 -5.920 -26.936 1.00 71.44 97 ALA A N 1
ATOM 717 C CA . ALA A 1 97 ? -2.274 -5.884 -28.265 1.00 71.44 97 ALA A CA 1
ATOM 718 C C . ALA A 1 97 ? -2.115 -4.445 -28.792 1.00 71.44 97 ALA A C 1
ATOM 720 O O . ALA A 1 97 ? -1.037 -4.069 -29.253 1.00 71.44 97 ALA A O 1
ATOM 721 N N . SER A 1 98 ? -3.158 -3.616 -28.679 1.00 70.88 98 SER A N 1
ATOM 722 C CA . SER A 1 98 ? -3.137 -2.222 -29.140 1.00 70.88 98 SER A CA 1
ATOM 723 C C . SER A 1 98 ? -2.148 -1.363 -28.348 1.00 70.88 98 SER A C 1
ATOM 725 O O . SER A 1 98 ? -1.342 -0.645 -28.938 1.00 70.88 98 SER A O 1
ATOM 727 N N . VAL A 1 99 ? -2.194 -1.429 -27.016 1.00 70.88 99 VAL A N 1
ATOM 728 C CA . VAL A 1 99 ? -1.294 -0.671 -26.136 1.00 70.88 99 VAL A CA 1
ATOM 729 C C . VAL A 1 99 ? 0.135 -1.186 -26.273 1.00 70.88 99 VAL A C 1
ATOM 731 O O . VAL A 1 99 ? 1.066 -0.390 -26.395 1.00 70.88 99 VAL A O 1
ATOM 734 N N . GLY A 1 100 ? 0.316 -2.508 -26.346 1.00 71.19 100 GLY A N 1
ATOM 735 C CA . GLY A 1 100 ? 1.613 -3.134 -26.582 1.00 71.19 100 GLY A CA 1
ATOM 736 C C . GLY A 1 100 ? 2.264 -2.675 -27.889 1.00 71.19 100 GLY A C 1
ATOM 737 O O . GLY A 1 100 ? 3.461 -2.375 -27.898 1.00 71.19 100 GLY A O 1
ATOM 738 N N . ALA A 1 101 ? 1.487 -2.545 -28.968 1.00 74.88 101 ALA A N 1
ATOM 739 C CA . ALA A 1 101 ? 1.966 -2.026 -30.248 1.00 74.88 101 ALA A CA 1
ATOM 740 C C . ALA A 1 101 ? 2.356 -0.540 -30.159 1.00 74.88 101 ALA A C 1
ATOM 742 O O . ALA A 1 101 ? 3.460 -0.168 -30.558 1.00 74.88 101 ALA A O 1
ATOM 743 N N . SER A 1 102 ? 1.505 0.310 -29.572 1.00 76.69 102 SER A N 1
ATOM 744 C CA . SER A 1 102 ? 1.809 1.739 -29.405 1.00 76.69 102 SER A CA 1
ATOM 745 C C . SER A 1 102 ? 3.052 1.981 -28.545 1.00 76.69 102 SER A C 1
ATOM 747 O O . SER A 1 102 ? 3.910 2.783 -28.912 1.00 76.69 102 SER A O 1
ATOM 749 N N . ILE A 1 103 ? 3.190 1.262 -27.429 1.00 77.19 103 ILE A N 1
ATOM 750 C CA . ILE A 1 103 ? 4.360 1.369 -26.549 1.00 77.19 103 ILE A CA 1
ATOM 751 C C . ILE A 1 103 ? 5.615 0.852 -27.251 1.00 77.19 103 ILE A C 1
ATOM 753 O O . ILE A 1 103 ? 6.677 1.455 -27.120 1.00 77.19 103 ILE A O 1
ATOM 757 N N . THR A 1 104 ? 5.510 -0.229 -28.027 1.00 78.62 104 THR A N 1
ATOM 758 C CA . THR A 1 104 ? 6.645 -0.746 -28.803 1.00 78.62 104 THR A CA 1
ATOM 759 C C . THR A 1 104 ? 7.147 0.289 -29.805 1.00 78.62 104 THR A C 1
ATOM 761 O O . THR A 1 104 ? 8.336 0.594 -29.778 1.00 78.62 104 THR A O 1
ATOM 764 N N . ASN A 1 105 ? 6.253 0.925 -30.567 1.00 80.69 105 ASN A N 1
ATOM 765 C CA . ASN A 1 105 ? 6.622 1.971 -31.527 1.00 80.69 105 ASN A CA 1
ATOM 766 C C . ASN A 1 105 ? 7.324 3.168 -30.859 1.00 80.69 105 ASN A C 1
ATOM 768 O O . ASN A 1 105 ? 8.315 3.682 -31.377 1.00 80.69 105 ASN A O 1
ATOM 772 N N . ILE A 1 106 ? 6.840 3.605 -29.689 1.00 79.81 106 ILE A N 1
ATOM 773 C CA . ILE A 1 106 ? 7.473 4.690 -28.920 1.00 79.81 106 ILE A CA 1
ATOM 774 C C . ILE A 1 106 ? 8.884 4.283 -28.484 1.00 79.81 106 ILE A C 1
ATOM 776 O O . ILE A 1 106 ? 9.828 5.055 -28.637 1.00 79.81 106 ILE A O 1
ATOM 780 N N . ILE A 1 107 ? 9.041 3.069 -27.952 1.00 82.44 107 ILE A N 1
ATOM 781 C CA . ILE A 1 107 ? 10.330 2.579 -27.455 1.00 82.44 107 ILE A CA 1
ATOM 782 C C . ILE A 1 107 ? 11.330 2.369 -28.591 1.00 82.44 107 ILE A C 1
ATOM 784 O O . ILE A 1 107 ? 12.503 2.667 -28.403 1.00 82.44 107 ILE A O 1
ATOM 788 N N . GLU A 1 108 ? 10.898 1.902 -29.759 1.00 83.12 108 GLU A N 1
ATOM 789 C CA . GLU A 1 108 ? 11.769 1.755 -30.931 1.00 83.12 108 GLU A CA 1
ATOM 790 C C . GLU A 1 108 ? 12.320 3.103 -31.406 1.00 83.12 108 GLU A C 1
ATOM 792 O O . GLU A 1 108 ? 13.525 3.229 -31.626 1.00 83.12 108 GLU A O 1
ATOM 797 N N . HIS A 1 109 ? 11.476 4.136 -31.474 1.00 81.88 109 HIS A N 1
ATOM 798 C CA . HIS A 1 109 ? 11.927 5.489 -31.804 1.00 81.88 109 HIS A CA 1
ATOM 799 C C . HIS A 1 109 ? 12.879 6.057 -30.736 1.00 81.88 109 HIS A C 1
ATOM 801 O O . HIS A 1 109 ? 13.926 6.623 -31.047 1.00 81.88 109 HIS A O 1
ATOM 807 N N . GLU A 1 110 ? 12.552 5.854 -29.461 1.00 82.88 110 GLU A N 1
ATOM 808 C CA . GLU A 1 110 ? 13.363 6.302 -28.327 1.00 82.88 110 GLU A CA 1
ATOM 809 C C . GLU A 1 110 ? 14.689 5.538 -28.192 1.00 82.88 110 GLU A C 1
ATOM 811 O O . GLU A 1 110 ? 15.651 6.091 -27.665 1.00 82.88 110 GLU A O 1
ATOM 816 N N . LEU A 1 111 ? 14.777 4.285 -28.648 1.00 85.31 111 LEU A N 1
ATOM 817 C CA . LEU A 1 111 ? 16.012 3.495 -28.615 1.00 85.31 111 LEU A CA 1
ATOM 818 C C . LEU A 1 111 ? 17.084 4.081 -29.534 1.00 85.31 111 LEU A C 1
ATOM 820 O O . LEU A 1 111 ? 18.253 4.100 -29.148 1.00 85.31 111 LEU A O 1
ATOM 824 N N . ALA A 1 112 ? 16.700 4.602 -30.701 1.00 85.25 112 ALA A N 1
ATOM 825 C CA . ALA A 1 112 ? 17.623 5.328 -31.573 1.00 85.25 112 ALA A CA 1
ATOM 826 C C . ALA A 1 112 ? 18.173 6.573 -30.858 1.00 85.25 112 ALA A C 1
ATOM 828 O O . ALA A 1 112 ? 19.384 6.746 -30.749 1.00 85.25 112 ALA A O 1
ATOM 829 N N . VAL A 1 113 ? 17.290 7.358 -30.233 1.00 87.81 113 VAL A N 1
ATOM 830 C CA . VAL A 1 113 ? 17.675 8.545 -29.451 1.00 87.81 113 VAL A CA 1
ATOM 831 C C . VAL A 1 113 ? 18.582 8.181 -28.270 1.00 87.81 113 VAL A C 1
ATOM 833 O O . VAL A 1 113 ? 19.574 8.863 -28.013 1.00 87.81 113 VAL A O 1
ATOM 836 N N . LEU A 1 114 ? 18.271 7.103 -27.541 1.00 87.06 114 LEU A N 1
ATOM 837 C CA . LEU A 1 114 ? 19.110 6.602 -26.451 1.00 87.06 114 LEU A CA 1
ATOM 838 C C . LEU A 1 114 ? 20.487 6.170 -26.961 1.00 87.06 114 LEU A C 1
ATOM 840 O O . LEU A 1 114 ? 21.489 6.448 -26.310 1.00 87.06 114 LEU A O 1
ATOM 844 N N . THR A 1 115 ? 20.543 5.524 -28.122 1.00 88.62 115 THR A N 1
ATOM 845 C CA . THR A 1 115 ? 21.803 5.092 -28.727 1.00 88.62 115 THR A CA 1
ATOM 846 C C . THR A 1 115 ? 22.672 6.294 -29.071 1.00 88.62 115 THR A C 1
ATOM 848 O O . THR A 1 115 ? 23.819 6.347 -28.627 1.00 88.62 115 THR A O 1
ATOM 851 N N . ASP A 1 116 ? 22.115 7.295 -29.749 1.00 90.69 116 ASP A N 1
ATOM 852 C CA . ASP A 1 116 ? 22.840 8.514 -30.126 1.00 90.69 116 ASP A CA 1
ATOM 853 C C . ASP A 1 116 ? 23.301 9.318 -28.901 1.00 90.69 116 ASP A C 1
ATOM 855 O O . ASP A 1 116 ? 24.378 9.913 -28.903 1.00 90.69 116 ASP A O 1
ATOM 859 N N . THR A 1 117 ? 22.505 9.309 -27.828 1.00 90.56 117 THR A N 1
ATOM 860 C CA . THR A 1 117 ? 22.795 10.069 -26.603 1.00 90.56 117 THR A CA 1
ATOM 861 C C . THR A 1 117 ? 23.848 9.392 -25.724 1.00 90.56 117 THR A C 1
ATOM 863 O O . THR A 1 117 ? 24.729 10.065 -25.193 1.00 90.56 117 THR A O 1
ATOM 866 N N . TYR A 1 118 ? 23.753 8.074 -25.522 1.00 91.88 118 TYR A N 1
ATOM 867 C CA . TYR A 1 118 ? 24.535 7.370 -24.499 1.00 91.88 118 TYR A CA 1
ATOM 868 C C . TYR A 1 118 ? 25.748 6.618 -25.051 1.00 91.88 118 TYR A C 1
ATOM 870 O O . TYR A 1 118 ? 26.703 6.411 -24.305 1.00 91.88 118 TYR A O 1
ATOM 878 N N . SER A 1 119 ? 25.770 6.251 -26.338 1.00 91.19 119 SER A N 1
ATOM 879 C CA . SER A 1 119 ? 26.926 5.546 -26.918 1.00 91.19 119 SER A CA 1
ATOM 880 C C . SER A 1 119 ? 28.232 6.350 -26.840 1.00 91.19 119 SER A C 1
ATOM 882 O O . SER A 1 119 ? 29.241 5.759 -26.454 1.00 91.19 119 SER A O 1
ATOM 884 N N . PRO A 1 120 ? 28.256 7.675 -27.115 1.00 92.12 120 PRO A N 1
ATOM 885 C CA . PRO A 1 120 ? 29.474 8.473 -26.955 1.00 92.12 120 PRO A CA 1
ATOM 886 C C . PRO A 1 120 ? 29.956 8.512 -25.501 1.00 92.12 120 PRO A C 1
ATOM 888 O O . PRO A 1 120 ? 31.140 8.331 -25.239 1.00 92.12 120 PRO A O 1
ATOM 891 N N . VAL A 1 121 ? 29.028 8.654 -24.549 1.00 93.44 121 VAL A N 1
ATOM 892 C CA . VAL A 1 121 ? 29.333 8.680 -23.110 1.00 93.44 121 VAL A CA 1
ATOM 893 C C . VAL A 1 121 ? 29.925 7.347 -22.651 1.00 93.44 121 VAL A C 1
ATOM 895 O O . VAL A 1 121 ? 30.925 7.321 -21.940 1.00 93.44 121 VAL A O 1
ATOM 898 N N . PHE A 1 122 ? 29.347 6.218 -23.069 1.00 94.44 122 PHE A N 1
ATOM 899 C CA . PHE A 1 122 ? 29.887 4.902 -22.725 1.00 94.44 122 PHE A CA 1
ATOM 900 C C . PHE A 1 122 ? 31.253 4.645 -23.367 1.00 94.44 122 PHE A C 1
ATOM 902 O O . PHE A 1 122 ? 32.118 4.059 -22.717 1.00 94.44 122 PHE A O 1
ATOM 909 N N . ALA A 1 123 ? 31.480 5.130 -24.591 1.00 92.00 123 ALA A N 1
ATOM 910 C CA . ALA A 1 123 ? 32.785 5.052 -25.240 1.00 92.00 123 ALA A CA 1
ATOM 911 C C . ALA A 1 123 ? 33.853 5.878 -24.498 1.00 92.00 123 ALA A C 1
ATOM 913 O O . ALA A 1 123 ? 34.961 5.387 -24.288 1.00 92.00 123 ALA A O 1
ATOM 914 N N . GLU A 1 124 ? 33.520 7.091 -24.040 1.00 94.38 124 GLU A N 1
ATOM 915 C CA . GLU A 1 124 ? 34.410 7.922 -23.210 1.00 94.38 124 GLU A CA 1
ATOM 916 C C . GLU A 1 124 ? 34.763 7.254 -21.873 1.00 94.38 124 GLU A C 1
ATOM 918 O O . GLU A 1 124 ? 35.887 7.382 -21.389 1.00 94.38 124 GLU A O 1
ATOM 923 N N . LEU A 1 125 ? 33.830 6.490 -21.300 1.00 94.06 125 LEU A N 1
ATOM 924 C CA . LEU A 1 125 ? 34.043 5.701 -20.084 1.00 94.06 125 LEU A CA 1
ATOM 925 C C . LEU A 1 125 ? 34.818 4.392 -20.329 1.00 94.06 125 LEU A C 1
ATOM 927 O O . LEU A 1 125 ? 35.042 3.630 -19.389 1.00 94.06 125 LEU A O 1
ATOM 931 N N . GLY A 1 126 ? 35.234 4.121 -21.570 1.00 93.00 126 GLY A N 1
ATOM 932 C CA . GLY A 1 126 ? 35.995 2.927 -21.939 1.00 93.00 126 GLY A CA 1
ATOM 933 C C . GLY A 1 126 ? 35.163 1.645 -22.003 1.00 93.00 126 GLY A C 1
ATOM 934 O O . GLY A 1 126 ? 35.728 0.552 -21.968 1.00 93.00 126 GLY A O 1
ATOM 935 N N . LEU A 1 127 ? 33.833 1.752 -22.082 1.00 92.06 127 LEU A N 1
ATOM 936 C CA . LEU A 1 127 ? 32.951 0.595 -22.187 1.00 92.06 127 LEU A CA 1
ATOM 937 C C . LEU A 1 127 ? 33.021 -0.009 -23.598 1.00 92.06 127 LEU A C 1
ATOM 939 O O . LEU A 1 127 ? 32.982 0.711 -24.599 1.00 92.06 127 LEU A O 1
ATOM 943 N N . ALA A 1 128 ? 33.083 -1.338 -23.695 1.00 92.19 128 ALA A N 1
ATOM 944 C CA . ALA A 1 128 ? 33.036 -2.016 -24.985 1.00 92.19 128 ALA A CA 1
ATOM 945 C C . ALA A 1 128 ? 31.677 -1.789 -25.671 1.00 92.19 128 ALA A C 1
ATOM 947 O O . ALA A 1 128 ? 30.631 -1.769 -25.022 1.00 92.19 128 ALA A O 1
ATOM 948 N N . ALA A 1 129 ? 31.677 -1.670 -27.003 1.00 85.56 129 ALA A N 1
ATOM 949 C CA . ALA A 1 129 ? 30.469 -1.361 -27.775 1.00 85.56 129 ALA A CA 1
ATOM 950 C C . ALA A 1 129 ? 29.325 -2.373 -27.551 1.00 85.56 129 ALA A C 1
ATOM 952 O O . ALA A 1 129 ? 28.165 -1.980 -27.462 1.00 85.56 129 ALA A O 1
ATOM 953 N N . GLY A 1 130 ? 29.652 -3.663 -27.401 1.00 85.94 130 GLY A N 1
ATOM 954 C CA . GLY A 1 130 ? 28.661 -4.703 -27.103 1.00 85.94 130 GLY A CA 1
ATOM 955 C C . GLY A 1 130 ? 27.997 -4.526 -25.733 1.00 85.94 130 GLY A C 1
ATOM 956 O O . GLY A 1 130 ? 26.779 -4.658 -25.619 1.00 85.94 130 GLY A O 1
ATOM 957 N N . ASP A 1 131 ? 28.770 -4.153 -24.710 1.00 87.44 131 ASP A N 1
ATOM 958 C CA . ASP A 1 131 ? 28.246 -3.892 -23.364 1.00 87.44 131 ASP A CA 1
ATOM 959 C C . ASP A 1 131 ? 27.395 -2.616 -23.341 1.00 87.44 131 ASP A C 1
ATOM 961 O O . ASP A 1 131 ? 26.325 -2.587 -22.730 1.00 87.44 131 ASP A O 1
ATOM 965 N N . ALA A 1 132 ? 27.814 -1.583 -24.078 1.00 87.38 132 ALA A N 1
ATOM 966 C CA . ALA A 1 132 ? 27.047 -0.351 -24.247 1.00 87.38 132 ALA A CA 1
ATOM 967 C C . ALA A 1 132 ? 25.673 -0.621 -24.882 1.00 87.38 132 ALA A C 1
ATOM 969 O O . ALA A 1 132 ? 24.653 -0.155 -24.372 1.00 87.38 132 ALA A O 1
ATOM 970 N N . GLU A 1 133 ? 25.615 -1.431 -25.943 1.00 87.50 133 GLU A N 1
ATOM 971 C CA . GLU A 1 133 ? 24.358 -1.810 -26.599 1.00 87.50 133 GLU A CA 1
ATOM 972 C C . GLU A 1 133 ? 23.426 -2.585 -25.650 1.00 87.50 133 GLU A C 1
ATOM 974 O O . GLU A 1 133 ? 22.210 -2.366 -25.631 1.00 87.50 133 GLU A O 1
ATOM 979 N N . ILE A 1 134 ? 23.976 -3.482 -24.822 1.00 87.44 134 ILE A N 1
ATOM 980 C CA . ILE A 1 134 ? 23.206 -4.203 -23.797 1.00 87.44 134 ILE A CA 1
ATOM 981 C C . ILE A 1 134 ? 22.602 -3.221 -22.786 1.00 87.44 134 ILE A C 1
ATOM 983 O O . ILE A 1 134 ? 21.397 -3.293 -22.520 1.00 87.44 134 ILE A O 1
ATOM 987 N N . LEU A 1 135 ? 23.392 -2.277 -22.263 1.00 87.56 135 LEU A N 1
ATOM 988 C CA . LEU A 1 135 ? 22.909 -1.274 -21.310 1.00 87.56 135 LEU A CA 1
ATOM 989 C C . LEU A 1 135 ? 21.841 -0.359 -21.924 1.00 87.56 135 LEU A C 1
ATOM 991 O O . LEU A 1 135 ? 20.812 -0.115 -21.294 1.00 87.56 135 LEU A O 1
ATOM 995 N N . ILE A 1 136 ? 22.019 0.081 -23.170 1.00 88.06 136 ILE A N 1
ATOM 996 C CA . ILE A 1 136 ? 21.030 0.899 -23.890 1.00 88.06 136 ILE A CA 1
ATOM 997 C C . ILE A 1 136 ? 19.718 0.125 -24.075 1.00 88.06 136 ILE A C 1
ATOM 999 O O . ILE A 1 136 ? 18.634 0.653 -23.804 1.00 88.06 136 ILE A O 1
ATOM 1003 N N . ARG A 1 137 ? 19.784 -1.160 -24.447 1.00 85.69 137 ARG A N 1
ATOM 1004 C CA . ARG A 1 137 ? 18.592 -2.022 -24.510 1.00 85.69 137 ARG A CA 1
ATOM 1005 C C . ARG A 1 137 ? 17.926 -2.186 -23.145 1.00 85.69 137 ARG A C 1
ATOM 1007 O O . ARG A 1 137 ? 16.697 -2.173 -23.070 1.00 85.69 137 ARG A O 1
ATOM 1014 N N . HIS A 1 138 ? 18.696 -2.313 -22.063 1.00 85.38 138 HIS A N 1
ATOM 1015 C CA . HIS A 1 138 ? 18.148 -2.337 -20.703 1.00 85.38 138 HIS A CA 1
ATOM 1016 C C . HIS A 1 138 ? 17.426 -1.033 -20.359 1.00 85.38 138 HIS A C 1
ATOM 1018 O O . HIS A 1 138 ? 16.309 -1.081 -19.847 1.00 85.38 138 HIS A O 1
ATOM 1024 N N . MET A 1 139 ? 17.985 0.122 -20.721 1.00 85.81 139 MET A N 1
ATOM 1025 C CA . MET A 1 139 ? 17.305 1.408 -20.557 1.00 85.81 139 MET A CA 1
ATOM 1026 C C . MET A 1 139 ? 15.986 1.465 -21.339 1.00 85.81 139 MET A C 1
ATOM 1028 O O . MET A 1 139 ? 14.983 1.936 -20.804 1.00 85.81 139 MET A O 1
ATOM 1032 N N . GLY A 1 140 ? 15.944 0.924 -22.560 1.00 83.75 140 GLY A N 1
ATOM 1033 C CA . GLY A 1 140 ? 14.702 0.778 -23.328 1.00 83.75 140 GLY A CA 1
ATOM 1034 C C . GLY A 1 140 ? 13.655 -0.092 -22.621 1.00 83.75 140 GLY A C 1
ATOM 1035 O O . GLY A 1 140 ? 12.481 0.277 -22.559 1.00 83.75 140 GLY A O 1
ATOM 1036 N N . LYS A 1 141 ? 14.069 -1.215 -22.014 1.00 83.12 141 LYS A N 1
ATOM 1037 C CA . LYS A 1 141 ? 13.182 -2.067 -21.196 1.00 83.12 141 LYS A CA 1
ATOM 1038 C C . LYS A 1 141 ? 12.658 -1.330 -19.958 1.00 83.12 141 LYS A C 1
ATOM 1040 O O . LYS A 1 141 ? 11.466 -1.412 -19.675 1.00 83.12 141 LYS A O 1
ATOM 1045 N N . ILE A 1 142 ? 13.512 -0.576 -19.262 1.00 80.12 142 ILE A N 1
ATOM 1046 C CA . ILE A 1 142 ? 13.117 0.241 -18.102 1.00 80.12 142 ILE A CA 1
ATOM 1047 C C . ILE A 1 142 ? 12.090 1.297 -18.521 1.00 80.12 142 ILE A C 1
ATOM 1049 O O . ILE A 1 142 ? 11.053 1.436 -17.875 1.00 80.12 142 ILE A O 1
ATOM 1053 N N . LYS A 1 143 ? 12.323 2.002 -19.636 1.00 81.19 143 LYS A N 1
ATOM 1054 C CA . LYS A 1 143 ? 11.356 2.969 -20.178 1.00 81.19 143 LYS A CA 1
ATOM 1055 C C . LYS A 1 143 ? 10.019 2.313 -20.524 1.00 81.19 143 LYS A C 1
ATOM 1057 O O . LYS A 1 143 ? 8.976 2.862 -20.184 1.00 81.19 143 LYS A O 1
ATOM 1062 N N . ARG A 1 144 ? 10.032 1.130 -21.150 1.00 82.50 144 ARG A N 1
ATOM 1063 C CA . ARG A 1 144 ? 8.811 0.362 -21.447 1.00 82.50 144 ARG A CA 1
ATOM 1064 C C . ARG A 1 144 ? 8.031 0.043 -20.171 1.00 82.50 144 ARG A C 1
ATOM 1066 O O . ARG A 1 144 ? 6.833 0.294 -20.111 1.00 82.50 144 ARG A O 1
ATOM 1073 N N . ALA A 1 145 ? 8.715 -0.475 -19.150 1.00 77.19 145 ALA A N 1
ATOM 1074 C CA . ALA A 1 145 ? 8.104 -0.780 -17.859 1.00 77.19 145 ALA A CA 1
ATOM 1075 C C . ALA A 1 145 ? 7.516 0.476 -17.195 1.00 77.19 145 ALA A C 1
ATOM 1077 O O . ALA A 1 145 ? 6.407 0.428 -16.671 1.00 77.19 145 ALA A O 1
ATOM 1078 N N . HIS A 1 146 ? 8.217 1.610 -17.282 1.00 78.19 146 HIS A N 1
ATOM 1079 C CA . HIS A 1 146 ? 7.726 2.890 -16.779 1.00 78.19 146 HIS A CA 1
ATOM 1080 C C . HIS A 1 146 ? 6.430 3.326 -17.476 1.00 78.19 146 HIS A C 1
ATOM 1082 O O . HIS A 1 146 ? 5.465 3.654 -16.794 1.00 78.19 146 HIS A O 1
ATOM 1088 N N . LEU A 1 147 ? 6.372 3.268 -18.811 1.00 78.00 147 LEU A N 1
ATOM 1089 C CA . LEU A 1 147 ? 5.166 3.618 -19.571 1.00 78.00 147 LEU A CA 1
ATOM 1090 C C . LEU A 1 147 ? 3.975 2.718 -19.213 1.00 78.00 147 LEU A C 1
ATOM 1092 O O . LEU A 1 147 ? 2.875 3.226 -19.003 1.00 78.00 147 LEU A O 1
ATOM 1096 N N . ASN A 1 148 ? 4.201 1.406 -19.083 1.00 77.62 148 ASN A N 1
ATOM 1097 C CA . ASN A 1 148 ? 3.168 0.462 -18.646 1.00 77.62 148 ASN A CA 1
ATOM 1098 C C . ASN A 1 148 ? 2.640 0.810 -17.247 1.00 77.62 148 ASN A C 1
ATOM 1100 O O . ASN A 1 148 ? 1.430 0.866 -17.040 1.00 77.62 148 ASN A O 1
ATOM 1104 N N . ALA A 1 149 ? 3.541 1.077 -16.296 1.00 79.19 149 ALA A N 1
ATOM 1105 C CA . ALA A 1 149 ? 3.165 1.443 -14.934 1.00 79.19 149 ALA A CA 1
ATOM 1106 C C . ALA A 1 149 ? 2.379 2.762 -14.900 1.00 79.19 149 ALA A C 1
ATOM 1108 O O . ALA A 1 149 ? 1.347 2.844 -14.242 1.00 79.19 149 ALA A O 1
ATOM 1109 N N . THR A 1 150 ? 2.815 3.784 -15.643 1.00 76.69 150 THR A N 1
ATOM 1110 C CA . THR A 1 150 ? 2.083 5.054 -15.753 1.00 76.69 150 THR A CA 1
ATOM 1111 C C . THR A 1 150 ? 0.688 4.860 -16.346 1.00 76.69 150 THR A C 1
ATOM 1113 O O . THR A 1 150 ? -0.262 5.449 -15.836 1.00 76.69 150 THR A O 1
ATOM 1116 N N . GLY A 1 151 ? 0.551 4.026 -17.381 1.00 75.88 151 GLY A N 1
ATOM 1117 C CA . GLY A 1 151 ? -0.747 3.689 -17.966 1.00 75.88 151 GLY A CA 1
ATOM 1118 C C . GLY A 1 151 ? -1.691 3.051 -16.945 1.00 75.88 151 GLY A C 1
ATOM 1119 O O . GLY A 1 151 ? -2.801 3.541 -16.759 1.00 75.88 151 GLY A O 1
ATOM 1120 N N . ALA A 1 152 ? -1.215 2.037 -16.217 1.00 79.50 152 ALA A N 1
ATOM 1121 C CA . ALA A 1 152 ? -1.996 1.361 -15.181 1.00 79.50 152 ALA A CA 1
ATOM 1122 C C . ALA A 1 152 ? -2.416 2.308 -14.040 1.00 79.50 152 ALA A C 1
ATOM 1124 O O . ALA A 1 152 ? -3.558 2.270 -13.586 1.00 79.50 152 ALA A O 1
ATOM 1125 N N . LEU A 1 153 ? -1.517 3.195 -13.596 1.00 79.25 153 LEU A N 1
ATOM 1126 C CA . LEU A 1 153 ? -1.820 4.189 -12.560 1.00 79.25 153 LEU A CA 1
ATOM 1127 C C . LEU A 1 153 ? -2.870 5.208 -13.018 1.00 79.25 153 LEU A C 1
ATOM 1129 O O . LEU A 1 153 ? -3.749 5.579 -12.241 1.00 79.25 153 LEU A O 1
ATOM 1133 N N . LEU A 1 154 ? -2.791 5.663 -14.271 1.00 77.44 154 LEU A N 1
ATOM 1134 C CA . LEU A 1 154 ? -3.779 6.577 -14.841 1.00 77.44 154 LEU A CA 1
ATOM 1135 C C . LEU A 1 154 ? -5.155 5.910 -14.938 1.00 77.44 154 LEU A C 1
ATOM 1137 O O . LEU A 1 154 ? -6.160 6.517 -14.575 1.00 77.44 154 LEU A O 1
ATOM 1141 N N . GLU A 1 155 ? -5.189 4.666 -15.407 1.00 79.62 155 GLU A N 1
ATOM 1142 C CA . GLU A 1 155 ? -6.409 3.872 -15.536 1.00 79.62 155 GLU A CA 1
ATOM 1143 C C . GLU A 1 155 ? -7.087 3.650 -14.178 1.00 79.62 155 GLU A C 1
ATOM 1145 O O . GLU A 1 155 ? -8.290 3.880 -14.048 1.00 79.62 155 GLU A O 1
ATOM 1150 N N . LEU A 1 156 ? -6.303 3.330 -13.142 1.00 82.44 156 LEU A N 1
ATOM 1151 C CA . LEU A 1 156 ? -6.783 3.262 -11.762 1.00 82.44 156 LEU A CA 1
ATOM 1152 C C . LEU A 1 156 ? -7.372 4.602 -11.297 1.00 82.44 156 LEU A C 1
ATOM 1154 O O . LEU A 1 156 ? -8.471 4.629 -10.750 1.00 82.44 156 LEU A O 1
ATOM 1158 N N . GLY A 1 157 ? -6.679 5.720 -11.536 1.00 78.31 157 GLY A N 1
ATOM 1159 C CA . GLY A 1 157 ? -7.166 7.045 -11.142 1.00 78.31 157 GLY A CA 1
ATOM 1160 C C . GLY A 1 157 ? -8.493 7.420 -11.812 1.00 78.31 157 GLY A C 1
ATOM 1161 O O . GLY A 1 157 ? -9.391 7.957 -11.164 1.00 78.31 157 GLY A O 1
ATOM 1162 N N . ILE A 1 158 ? -8.656 7.088 -13.096 1.00 80.00 158 ILE A N 1
ATOM 1163 C CA . ILE A 1 158 ? -9.920 7.281 -13.823 1.00 80.00 158 ILE A CA 1
ATOM 1164 C C . ILE A 1 158 ? -11.026 6.410 -13.216 1.00 80.00 158 ILE A C 1
ATOM 1166 O O . ILE A 1 158 ? -12.123 6.911 -12.964 1.00 80.00 158 ILE A O 1
ATOM 1170 N N . ALA A 1 159 ? -10.734 5.135 -12.943 1.00 83.00 159 ALA A N 1
ATOM 1171 C CA . ALA A 1 159 ? -11.683 4.206 -12.336 1.00 83.00 159 ALA A CA 1
ATOM 1172 C C . ALA A 1 159 ? -12.180 4.698 -10.970 1.00 83.00 159 ALA A C 1
ATOM 1174 O O . ALA A 1 159 ? -13.376 4.651 -10.692 1.00 83.00 159 ALA A O 1
ATOM 1175 N N . GLN A 1 160 ? -11.281 5.237 -10.145 1.00 85.44 160 GLN A N 1
ATOM 1176 C CA . GLN A 1 160 ? -11.612 5.798 -8.834 1.00 85.44 160 GLN A CA 1
ATOM 1177 C C . GLN A 1 160 ? -12.555 7.000 -8.930 1.00 85.44 160 GLN A C 1
ATOM 1179 O O . GLN A 1 160 ? -13.549 7.060 -8.207 1.00 85.44 160 GLN A O 1
ATOM 1184 N N . VAL A 1 161 ? -12.267 7.945 -9.831 1.00 83.50 161 VAL A N 1
ATOM 1185 C CA . VAL A 1 161 ? -13.114 9.131 -10.048 1.00 83.50 161 VAL A CA 1
ATOM 1186 C C . VAL A 1 161 ? -14.498 8.727 -10.550 1.00 83.50 161 VAL A C 1
ATOM 1188 O O . VAL A 1 161 ? -15.511 9.250 -10.088 1.00 83.50 161 VAL A O 1
ATOM 1191 N N . GLU A 1 162 ? -14.552 7.784 -11.486 1.00 83.94 162 GLU A N 1
ATOM 1192 C CA . GLU A 1 162 ? -15.808 7.326 -12.067 1.00 83.94 162 GLU A CA 1
ATOM 1193 C C . GLU A 1 162 ? -16.646 6.518 -11.067 1.00 83.94 162 GLU A C 1
ATOM 1195 O O . GLU A 1 162 ? -17.862 6.711 -10.989 1.00 83.94 162 GLU A O 1
ATOM 1200 N N .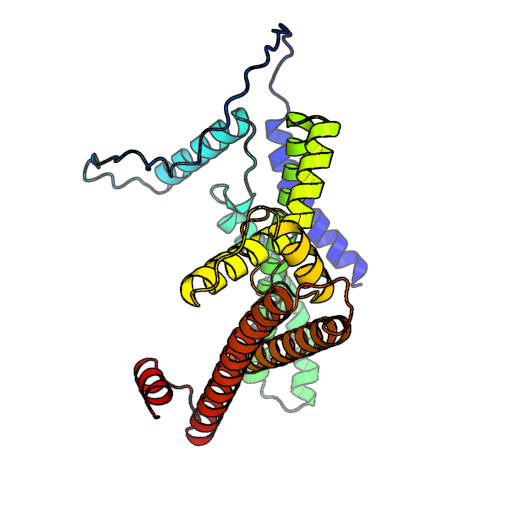 TYR A 1 163 ? -16.008 5.669 -10.258 1.00 86.88 163 TYR A N 1
ATOM 1201 C CA . TYR A 1 163 ? -16.657 4.979 -9.147 1.00 86.88 163 TYR A CA 1
ATOM 1202 C C . TYR A 1 163 ? -17.257 5.977 -8.147 1.00 86.88 163 TYR A C 1
ATOM 1204 O O . TYR A 1 163 ? -18.443 5.890 -7.827 1.00 86.88 163 TYR A O 1
ATOM 1212 N N . ASP A 1 164 ? -16.479 6.970 -7.710 1.00 88.44 164 ASP A N 1
ATOM 1213 C CA . ASP A 1 164 ? -16.922 7.980 -6.744 1.00 88.44 164 ASP A CA 1
ATOM 1214 C C . ASP A 1 164 ? -18.110 8.803 -7.268 1.00 88.44 164 ASP A C 1
ATOM 1216 O O . ASP A 1 164 ? -19.110 8.976 -6.564 1.00 88.44 164 ASP A O 1
ATOM 1220 N N . ARG A 1 165 ? -18.057 9.215 -8.543 1.00 87.31 165 ARG A N 1
ATOM 1221 C CA . ARG A 1 165 ? -19.168 9.889 -9.232 1.00 87.31 165 ARG A CA 1
ATOM 1222 C C . ARG A 1 165 ? -20.440 9.041 -9.213 1.00 87.31 165 ARG A C 1
ATOM 1224 O O . ARG A 1 165 ? -21.505 9.543 -8.856 1.00 87.31 165 ARG A O 1
ATOM 1231 N N . ARG A 1 166 ? -20.344 7.756 -9.571 1.00 86.94 166 ARG A N 1
ATOM 1232 C CA . ARG A 1 166 ? -21.500 6.842 -9.621 1.00 86.94 166 ARG A CA 1
ATOM 1233 C C . ARG A 1 166 ? -22.077 6.556 -8.244 1.00 86.94 166 ARG A C 1
ATOM 1235 O O . ARG A 1 166 ? -23.296 6.503 -8.103 1.00 86.94 166 ARG A O 1
ATOM 1242 N N . ILE A 1 167 ? -21.231 6.383 -7.233 1.00 89.75 167 ILE A N 1
ATOM 1243 C CA . ILE A 1 167 ? -21.683 6.197 -5.853 1.00 89.75 167 ILE A CA 1
ATOM 1244 C C . ILE A 1 167 ? -22.433 7.439 -5.371 1.00 89.75 167 ILE A C 1
ATOM 1246 O O . ILE A 1 167 ? -23.538 7.309 -4.843 1.00 89.75 167 ILE A O 1
ATOM 1250 N N . LYS A 1 168 ? -21.906 8.639 -5.639 1.00 89.88 168 LYS A N 1
ATOM 1251 C CA . LYS A 1 168 ? -22.594 9.895 -5.322 1.00 89.88 168 LYS A CA 1
ATOM 1252 C C . LYS A 1 168 ? -23.953 10.009 -6.020 1.00 89.88 168 LYS A C 1
ATOM 1254 O O . LYS A 1 168 ? -24.937 10.375 -5.384 1.00 89.88 168 LYS A O 1
ATOM 1259 N N . GLU A 1 169 ? -24.029 9.656 -7.303 1.00 89.25 169 GLU A N 1
ATOM 1260 C CA . GLU A 1 169 ? -25.281 9.671 -8.077 1.00 89.25 169 GLU A CA 1
ATOM 1261 C C . GLU A 1 169 ? -26.313 8.656 -7.572 1.00 89.25 169 GLU A C 1
ATOM 1263 O O . GLU A 1 169 ? -27.505 8.959 -7.547 1.00 89.25 169 GLU A O 1
ATOM 1268 N N . ARG A 1 170 ? -25.875 7.461 -7.155 1.00 90.25 170 ARG A N 1
ATOM 1269 C CA . ARG A 1 170 ? -26.769 6.392 -6.682 1.00 90.25 170 ARG A CA 1
ATOM 1270 C C . ARG A 1 170 ? -27.267 6.608 -5.254 1.00 90.25 170 ARG A C 1
ATOM 1272 O O . ARG A 1 170 ? -28.409 6.263 -4.966 1.00 90.25 170 ARG A O 1
ATOM 1279 N N . LEU A 1 171 ? -26.426 7.134 -4.363 1.00 91.62 171 LEU A N 1
ATOM 1280 C CA . LEU A 1 171 ? -26.768 7.313 -2.948 1.00 91.62 171 LEU A CA 1
ATOM 1281 C C . LEU A 1 171 ? -27.449 8.660 -2.662 1.00 91.62 171 LEU A C 1
ATOM 1283 O O . LEU A 1 171 ? -28.207 8.767 -1.698 1.00 91.62 171 LEU A O 1
ATOM 1287 N N . GLY A 1 172 ? -27.212 9.679 -3.493 1.00 90.94 172 GLY A N 1
ATOM 1288 C CA . GLY A 1 172 ? -27.553 11.061 -3.157 1.00 90.94 172 GLY A CA 1
ATOM 1289 C C . GLY A 1 172 ? -26.573 11.662 -2.141 1.00 90.94 172 GLY A C 1
ATOM 1290 O O . GLY A 1 172 ? -25.709 10.973 -1.604 1.00 90.94 172 GLY A O 1
ATOM 1291 N N . GLU A 1 173 ? -26.677 12.969 -1.895 1.00 89.88 173 GLU A N 1
ATOM 1292 C CA . GLU A 1 173 ? -25.643 13.742 -1.186 1.00 89.88 173 GLU A CA 1
ATOM 1293 C C . GLU A 1 173 ? -25.443 13.322 0.280 1.00 89.88 173 GLU A C 1
ATOM 1295 O O . GLU A 1 173 ? -24.312 13.051 0.680 1.00 89.88 173 GLU A O 1
ATOM 1300 N N . ASP A 1 174 ? -26.524 13.172 1.050 1.00 87.75 174 ASP A N 1
ATOM 1301 C CA . ASP A 1 174 ? -26.444 12.830 2.479 1.00 87.75 174 ASP A CA 1
ATOM 1302 C C . ASP A 1 174 ? -25.878 11.419 2.715 1.00 87.75 174 ASP A C 1
ATOM 1304 O O . ASP A 1 174 ? -24.966 11.218 3.517 1.00 87.75 174 ASP A O 1
ATOM 1308 N N . ALA A 1 175 ? -26.376 10.420 1.978 1.00 93.25 175 ALA A N 1
ATOM 1309 C CA . ALA A 1 175 ? -25.899 9.043 2.111 1.00 93.25 175 ALA A CA 1
ATOM 1310 C C . ALA A 1 175 ? -24.484 8.863 1.535 1.00 93.25 175 ALA A C 1
ATOM 1312 O O . ALA A 1 175 ? -23.717 8.042 2.039 1.00 93.25 175 ALA A O 1
ATOM 1313 N N . TYR A 1 176 ? -24.106 9.656 0.525 1.00 92.44 176 TYR A N 1
ATOM 1314 C CA . TYR A 1 176 ? -22.722 9.742 0.066 1.00 92.44 176 TYR A CA 1
ATOM 1315 C C . TYR A 1 176 ? -21.798 10.299 1.158 1.00 92.44 176 TYR A C 1
ATOM 1317 O O . TYR A 1 176 ? -20.713 9.757 1.353 1.00 92.44 176 TYR A O 1
ATOM 1325 N N . GLY A 1 177 ? -22.232 11.319 1.910 1.00 90.75 177 GLY A N 1
ATOM 1326 C CA . GLY A 1 177 ? -21.498 11.838 3.070 1.00 90.75 177 GLY A CA 1
ATOM 1327 C C . GLY A 1 177 ? -21.164 10.737 4.080 1.00 90.75 177 GLY A C 1
ATOM 1328 O O . GLY A 1 177 ? -19.991 10.501 4.368 1.00 90.75 177 GLY A O 1
ATOM 1329 N N . HIS A 1 178 ? -22.172 9.974 4.508 1.00 88.56 178 HIS A N 1
ATOM 1330 C CA . HIS A 1 178 ? -21.975 8.837 5.415 1.00 88.56 178 HIS A CA 1
ATOM 1331 C C . HIS A 1 178 ? -21.093 7.728 4.828 1.00 88.56 178 HIS A C 1
ATOM 1333 O O . HIS A 1 178 ? -20.275 7.142 5.535 1.00 88.56 178 HIS A O 1
ATOM 1339 N N . TYR A 1 179 ? -21.212 7.443 3.529 1.00 87.94 179 TYR A N 1
ATOM 1340 C CA . TYR A 1 179 ? -20.323 6.494 2.858 1.00 87.94 179 TYR A CA 1
ATOM 1341 C C . TYR A 1 179 ? -18.856 6.954 2.894 1.00 87.94 179 TYR A C 1
ATOM 1343 O O . TYR A 1 179 ? -17.958 6.156 3.162 1.00 87.94 179 TYR A O 1
ATOM 1351 N N . ARG A 1 180 ? -18.599 8.247 2.663 1.00 88.69 180 ARG A N 1
ATOM 1352 C CA . ARG A 1 180 ? -17.248 8.821 2.722 1.00 88.69 180 ARG A CA 1
ATOM 1353 C C . ARG A 1 180 ? -16.673 8.803 4.136 1.00 88.69 180 ARG A C 1
ATOM 1355 O O . ARG A 1 180 ? -15.483 8.536 4.279 1.00 88.69 180 ARG A O 1
ATOM 1362 N N . GLU A 1 181 ? -17.497 9.043 5.153 1.00 86.00 181 GLU A N 1
ATOM 1363 C CA . GLU A 1 181 ? -17.117 8.890 6.565 1.00 86.00 181 GLU A CA 1
ATOM 1364 C C . GLU A 1 181 ? -16.736 7.437 6.879 1.00 86.00 181 GLU A C 1
ATOM 1366 O O . GLU A 1 181 ? -15.679 7.188 7.459 1.00 86.00 181 GLU A O 1
ATOM 1371 N N . PHE A 1 182 ? -17.534 6.469 6.413 1.00 85.75 182 PHE A N 1
ATOM 1372 C CA . PHE A 1 182 ? -17.223 5.046 6.550 1.00 85.75 182 PHE A CA 1
ATOM 1373 C C . PHE A 1 182 ? -15.900 4.664 5.869 1.00 85.75 182 PHE A C 1
ATOM 1375 O O . PHE A 1 182 ? -15.067 4.003 6.487 1.00 85.75 182 PHE A O 1
ATOM 1382 N N . GLU A 1 183 ? -15.674 5.080 4.617 1.00 85.88 183 GLU A N 1
ATOM 1383 C CA . GLU A 1 183 ? -14.424 4.786 3.898 1.00 85.88 183 GLU A CA 1
ATOM 1384 C C . GLU A 1 183 ? -13.209 5.438 4.572 1.00 85.88 183 GLU A C 1
ATOM 1386 O O . GLU A 1 183 ? -12.149 4.818 4.645 1.00 85.88 183 GLU A O 1
ATOM 1391 N N . ALA A 1 184 ? -13.361 6.652 5.114 1.00 81.44 184 ALA A N 1
ATOM 1392 C CA . ALA A 1 184 ? -12.309 7.322 5.877 1.00 81.44 184 ALA A CA 1
ATOM 1393 C C . ALA A 1 184 ? -11.992 6.591 7.195 1.00 81.44 184 ALA A C 1
ATOM 1395 O O . ALA A 1 184 ? -10.823 6.463 7.558 1.00 81.44 184 ALA A O 1
ATOM 1396 N N . GLY A 1 185 ? -13.014 6.066 7.880 1.00 79.31 185 GLY A N 1
ATOM 1397 C CA . GLY A 1 185 ? -12.881 5.267 9.102 1.00 79.31 185 GLY A CA 1
ATOM 1398 C C . GLY A 1 185 ? -12.574 3.783 8.862 1.00 79.31 185 GLY A C 1
ATOM 1399 O O . GLY A 1 185 ? -12.455 3.001 9.801 1.00 79.31 185 GLY A O 1
ATOM 1400 N N . ARG A 1 186 ? -12.445 3.330 7.614 1.00 82.06 186 ARG A N 1
ATOM 1401 C CA . ARG A 1 186 ? -12.352 1.893 7.316 1.00 82.06 186 ARG A CA 1
ATOM 1402 C C . ARG A 1 186 ? -11.122 1.233 7.929 1.00 82.06 186 ARG A C 1
ATOM 1404 O O . ARG A 1 186 ? -11.223 0.129 8.459 1.00 82.06 186 ARG A O 1
ATOM 1411 N N . ALA A 1 187 ? -9.977 1.912 7.860 1.00 80.25 187 ALA A N 1
ATOM 1412 C CA . ALA A 1 187 ? -8.723 1.403 8.406 1.00 80.25 187 ALA A CA 1
ATOM 1413 C C . ALA A 1 187 ? -8.826 1.172 9.919 1.00 80.25 187 ALA A C 1
ATOM 1415 O O . ALA A 1 187 ? -8.363 0.143 10.410 1.00 80.25 187 ALA A O 1
ATOM 1416 N N . ILE A 1 188 ? -9.493 2.080 10.639 1.00 83.38 188 ILE A N 1
ATOM 1417 C CA . ILE A 1 188 ? -9.683 1.930 12.077 1.00 83.38 188 ILE A CA 1
ATOM 1418 C C . ILE A 1 188 ? -10.684 0.829 12.416 1.00 83.38 188 ILE A C 1
ATOM 1420 O O . ILE A 1 188 ? -10.389 0.008 13.275 1.00 83.38 188 ILE A O 1
ATOM 1424 N N . HIS A 1 189 ? -11.800 0.716 11.693 1.00 83.06 189 HIS A N 1
ATOM 1425 C CA . HIS A 1 189 ? -12.758 -0.372 11.914 1.00 83.06 189 HIS A CA 1
ATOM 1426 C C . HIS A 1 189 ? -12.137 -1.759 11.678 1.00 83.06 189 HIS A C 1
ATOM 1428 O O . HIS A 1 189 ? -12.392 -2.697 12.432 1.00 83.06 189 HIS A O 1
ATOM 1434 N N . GLN A 1 190 ? -11.285 -1.899 10.655 1.00 84.25 190 GLN A N 1
ATOM 1435 C CA . GLN A 1 190 ? -10.543 -3.141 10.420 1.00 84.25 190 GLN A CA 1
ATOM 1436 C C . GLN A 1 190 ? -9.557 -3.441 11.553 1.00 84.25 190 GLN A C 1
ATOM 1438 O O . GLN A 1 190 ? -9.435 -4.592 11.972 1.00 84.25 190 GLN A O 1
ATOM 1443 N N . GLU A 1 191 ? -8.865 -2.420 12.061 1.00 87.31 191 GLU A N 1
ATOM 1444 C CA . GLU A 1 191 ? -7.946 -2.573 13.189 1.00 87.31 191 GLU A CA 1
ATOM 1445 C C . GLU A 1 191 ? -8.685 -2.957 14.477 1.00 87.31 191 GLU A C 1
ATOM 1447 O O . GLU A 1 191 ? -8.255 -3.879 15.164 1.00 87.31 191 GLU A O 1
ATOM 1452 N N . ILE A 1 192 ? -9.839 -2.342 14.757 1.00 89.00 192 ILE A N 1
ATOM 1453 C CA . ILE A 1 192 ? -10.725 -2.719 15.869 1.00 89.00 192 ILE A CA 1
ATOM 1454 C C . ILE A 1 192 ? -11.074 -4.205 15.778 1.00 89.00 192 ILE A C 1
ATOM 1456 O O . ILE A 1 192 ? -10.884 -4.936 16.746 1.00 89.00 192 ILE A O 1
ATOM 1460 N N . GLY A 1 193 ? -11.506 -4.680 14.604 1.00 87.69 193 GLY A N 1
ATOM 1461 C CA . GLY A 1 193 ? -11.811 -6.096 14.388 1.00 87.69 193 GLY A CA 1
ATOM 1462 C C . GLY A 1 193 ? -10.625 -7.023 14.687 1.00 87.69 193 GLY A C 1
ATOM 1463 O O . GLY A 1 193 ? -10.808 -8.074 15.304 1.00 87.69 193 GLY A O 1
ATOM 1464 N N . ARG A 1 194 ? -9.400 -6.617 14.320 1.00 89.50 194 ARG A N 1
ATOM 1465 C CA . ARG A 1 194 ? -8.170 -7.362 14.644 1.00 89.50 194 ARG A CA 1
ATOM 1466 C C . ARG A 1 194 ? -7.888 -7.391 16.145 1.00 89.50 194 ARG A C 1
ATOM 1468 O O . ARG A 1 194 ? -7.565 -8.454 16.667 1.00 89.50 194 ARG A O 1
ATOM 1475 N N . VAL A 1 195 ? -8.040 -6.265 16.843 1.00 90.38 195 VAL A N 1
ATOM 1476 C CA . VAL A 1 195 ? -7.832 -6.212 18.299 1.00 90.38 195 VAL A CA 1
ATOM 1477 C C . VAL A 1 195 ? -8.893 -7.020 19.043 1.00 90.38 195 VAL A C 1
ATOM 1479 O O . VAL A 1 195 ? -8.558 -7.717 19.994 1.00 90.38 195 VAL A O 1
ATOM 1482 N N . VAL A 1 196 ? -10.152 -6.989 18.601 1.00 90.56 196 VAL A N 1
ATOM 1483 C CA . VAL A 1 196 ? -11.235 -7.801 19.182 1.00 90.56 196 VAL A CA 1
ATOM 1484 C C . VAL A 1 196 ? -10.940 -9.295 19.026 1.00 90.56 196 VAL A C 1
ATOM 1486 O O . VAL A 1 196 ? -11.084 -10.048 19.989 1.00 90.56 196 VAL A O 1
ATOM 1489 N N . ALA A 1 197 ? -10.483 -9.726 17.845 1.00 90.12 197 ALA A N 1
ATOM 1490 C CA . ALA A 1 197 ? -10.062 -11.110 17.626 1.00 90.12 197 ALA A CA 1
ATOM 1491 C C . ALA A 1 197 ? -8.880 -11.486 18.537 1.00 90.12 197 ALA A C 1
ATOM 1493 O O . ALA A 1 197 ? -8.941 -12.489 19.245 1.00 90.12 197 ALA A O 1
ATOM 1494 N N . PHE A 1 198 ? -7.858 -10.626 18.605 1.00 92.00 198 PHE A N 1
ATOM 1495 C CA . PHE A 1 198 ? -6.700 -10.816 19.479 1.00 92.00 198 PHE A CA 1
ATOM 1496 C C . PHE A 1 198 ? -7.077 -10.889 20.968 1.00 92.00 198 PHE A C 1
ATOM 1498 O O . PHE A 1 198 ? -6.519 -11.699 21.710 1.00 92.00 198 PHE A O 1
ATOM 1505 N N . ALA A 1 199 ? -8.035 -10.071 21.413 1.00 91.06 199 ALA A N 1
ATOM 1506 C CA . ALA A 1 199 ? -8.565 -10.101 22.772 1.00 91.06 199 ALA A CA 1
ATOM 1507 C C . ALA A 1 199 ? -9.218 -11.455 23.071 1.00 91.06 199 ALA A C 1
ATOM 1509 O O . ALA A 1 199 ? -8.899 -12.070 24.088 1.00 91.06 199 ALA A O 1
ATOM 1510 N N . GLY A 1 200 ? -10.053 -11.952 22.152 1.00 89.00 200 GLY A N 1
ATOM 1511 C CA . GLY A 1 200 ? -10.675 -13.273 22.247 1.00 89.00 200 GLY A CA 1
ATOM 1512 C C . GLY A 1 200 ? -9.649 -14.404 22.352 1.00 89.00 200 GLY A C 1
ATOM 1513 O O . GLY A 1 200 ? -9.748 -15.229 23.260 1.00 89.00 200 GLY A O 1
ATOM 1514 N N . ASP A 1 201 ? -8.626 -14.391 21.494 1.00 90.12 201 ASP A N 1
ATOM 1515 C CA . ASP A 1 201 ? -7.535 -15.377 21.502 1.00 90.12 201 ASP A CA 1
ATOM 1516 C C . ASP A 1 201 ? -6.692 -15.316 22.788 1.00 90.12 201 ASP A C 1
ATOM 1518 O O . ASP A 1 201 ? -6.188 -16.333 23.266 1.00 90.12 201 ASP A O 1
ATOM 1522 N N . SER A 1 202 ? -6.573 -14.125 23.380 1.00 84.81 202 SER A N 1
ATOM 1523 C CA . SER A 1 202 ? -5.841 -13.879 24.629 1.00 84.81 202 SER A CA 1
ATOM 1524 C C . SER A 1 202 ? -6.688 -14.100 25.891 1.00 84.81 202 SER A C 1
ATOM 1526 O O . SER A 1 202 ? -6.190 -13.918 27.002 1.00 84.81 202 SER A O 1
ATOM 1528 N N . GLY A 1 203 ? -7.966 -14.474 25.749 1.00 85.00 203 GLY A N 1
ATOM 1529 C CA . GLY A 1 203 ? -8.892 -14.678 26.869 1.00 85.00 203 GLY A CA 1
ATOM 1530 C C . GLY A 1 203 ? -9.385 -13.389 27.541 1.00 85.00 203 GLY A C 1
ATOM 1531 O O . GLY A 1 203 ? -9.874 -13.436 28.669 1.00 85.00 203 GLY A O 1
ATOM 1532 N N . VAL A 1 204 ? -9.258 -12.240 26.874 1.00 85.88 204 VAL A N 1
ATOM 1533 C CA . VAL A 1 204 ? -9.756 -10.937 27.334 1.00 85.88 204 VAL A CA 1
ATOM 1534 C C . VAL A 1 204 ? -11.174 -10.719 26.803 1.00 85.88 204 VAL A C 1
ATOM 1536 O O . VAL A 1 204 ? -11.424 -10.793 25.601 1.00 85.88 204 VAL A O 1
ATOM 1539 N N . HIS A 1 205 ? -12.117 -10.425 27.700 1.00 83.44 205 HIS A N 1
ATOM 1540 C CA . HIS A 1 205 ? -13.518 -10.198 27.347 1.00 83.44 205 HIS A CA 1
ATOM 1541 C C . HIS A 1 205 ? -13.843 -8.704 27.290 1.00 83.44 205 HIS A C 1
ATOM 1543 O O . HIS A 1 205 ? -13.958 -8.052 28.326 1.00 83.44 205 HIS A O 1
ATOM 1549 N N . LEU A 1 206 ? -14.031 -8.184 26.077 1.00 83.75 206 LEU A N 1
ATOM 1550 C CA . LEU A 1 206 ? -14.493 -6.814 25.841 1.00 83.75 206 LEU A CA 1
ATOM 1551 C C . LEU A 1 206 ? -15.997 -6.693 26.130 1.00 83.75 206 LEU A C 1
ATOM 1553 O O . LEU A 1 206 ? -16.784 -7.563 25.746 1.00 83.75 206 LEU A O 1
ATOM 1557 N N . GLN A 1 207 ? -16.403 -5.621 26.808 1.00 83.50 207 GLN A N 1
ATOM 1558 C CA . GLN A 1 207 ? -17.800 -5.334 27.127 1.00 83.50 207 GLN A CA 1
ATOM 1559 C C . GLN A 1 207 ? -18.495 -4.548 26.009 1.00 83.50 207 GLN A C 1
ATOM 1561 O O . GLN A 1 207 ? -17.878 -3.860 25.195 1.00 83.50 207 GLN A O 1
ATOM 1566 N N . ALA A 1 208 ? -19.830 -4.611 25.997 1.00 71.38 208 ALA A N 1
ATOM 1567 C CA . ALA A 1 208 ? -20.639 -3.759 25.136 1.00 71.38 208 ALA A CA 1
ATOM 1568 C C . ALA A 1 208 ? -20.436 -2.282 25.527 1.00 71.38 208 ALA A C 1
ATOM 1570 O O . ALA A 1 208 ? -20.851 -1.865 26.607 1.00 71.38 208 ALA A O 1
ATOM 1571 N N . GLY A 1 209 ? -19.802 -1.504 24.646 1.00 76.69 209 GLY A N 1
ATOM 1572 C CA . GLY A 1 209 ? -19.460 -0.093 24.874 1.00 76.69 209 GLY A CA 1
ATOM 1573 C C . GLY A 1 209 ? -17.958 0.208 24.864 1.00 76.69 209 GLY A C 1
ATOM 1574 O O . GLY A 1 209 ? -17.588 1.369 24.703 1.00 76.69 209 GLY A O 1
ATOM 1575 N N . ASP A 1 210 ? -17.105 -0.816 24.941 1.00 84.12 210 ASP A N 1
ATOM 1576 C CA . ASP A 1 210 ? -15.642 -0.663 24.906 1.00 84.12 210 ASP A CA 1
ATOM 1577 C C . ASP A 1 210 ? -15.102 -0.267 23.524 1.00 84.12 210 ASP A C 1
ATOM 1579 O O . ASP A 1 210 ? -13.998 0.260 23.412 1.00 84.12 210 ASP A O 1
ATOM 1583 N N . GLU A 1 211 ? -15.891 -0.481 22.470 1.00 83.19 211 GLU A N 1
ATOM 1584 C CA . GLU A 1 211 ? -15.500 -0.243 21.078 1.00 83.19 211 GLU A CA 1
ATOM 1585 C C . GLU A 1 211 ? -15.060 1.203 20.827 1.00 83.19 211 GLU A C 1
ATOM 1587 O O . GLU A 1 211 ? -14.053 1.425 20.166 1.00 83.19 211 GLU A O 1
ATOM 1592 N N . ARG A 1 212 ? -15.746 2.184 21.427 1.00 84.75 212 ARG A N 1
ATOM 1593 C CA . ARG A 1 212 ? -15.386 3.601 21.279 1.00 84.75 212 ARG A CA 1
ATOM 1594 C C . ARG A 1 212 ? -14.081 3.949 21.996 1.00 84.75 212 ARG A C 1
ATOM 1596 O O . ARG A 1 212 ? -13.272 4.696 21.467 1.00 84.75 212 ARG A O 1
ATOM 1603 N N . ALA A 1 213 ? -13.858 3.385 23.183 1.00 85.56 213 ALA A N 1
ATOM 1604 C CA . ALA A 1 213 ? -12.606 3.584 23.910 1.00 85.56 213 ALA A CA 1
ATOM 1605 C C . ALA A 1 213 ? -11.426 2.924 23.178 1.00 85.56 213 ALA A C 1
ATOM 1607 O O . ALA A 1 213 ? -10.325 3.472 23.142 1.00 85.56 213 ALA A O 1
ATOM 1608 N N . LEU A 1 214 ? -11.665 1.760 22.568 1.00 88.38 214 LEU A N 1
ATOM 1609 C CA . LEU A 1 214 ? -10.701 1.072 21.721 1.00 88.38 214 LEU A CA 1
ATOM 1610 C C . LEU A 1 214 ? -10.402 1.866 20.443 1.00 88.38 214 LEU A C 1
ATOM 1612 O O . LEU A 1 214 ? -9.237 2.006 20.078 1.00 88.38 214 LEU A O 1
ATOM 1616 N N . GLU A 1 215 ? -11.433 2.407 19.793 1.00 88.19 215 GLU A N 1
ATOM 1617 C CA . GLU A 1 215 ? -11.291 3.307 18.651 1.00 88.19 215 GLU A CA 1
ATOM 1618 C C . GLU A 1 215 ? -10.390 4.491 19.017 1.00 88.19 215 GLU A C 1
ATOM 1620 O O . GLU A 1 215 ? -9.351 4.683 18.388 1.00 88.19 215 GLU A O 1
ATOM 1625 N N . ASP A 1 216 ? -10.713 5.229 20.080 1.00 88.06 216 ASP A N 1
ATOM 1626 C CA . ASP A 1 216 ? -9.935 6.399 20.486 1.00 88.06 216 ASP A CA 1
ATOM 1627 C C . ASP A 1 216 ? -8.464 6.033 20.800 1.00 88.06 216 ASP A C 1
ATOM 1629 O O . ASP A 1 216 ? -7.541 6.736 20.380 1.00 88.06 216 ASP A O 1
ATOM 1633 N N . LEU A 1 217 ? -8.211 4.895 21.464 1.00 88.38 217 LEU A N 1
ATOM 1634 C CA . LEU A 1 217 ? -6.849 4.403 21.728 1.00 88.38 217 LEU A CA 1
ATOM 1635 C C . LEU A 1 217 ? -6.084 4.043 20.448 1.00 88.38 217 LEU A C 1
ATOM 1637 O O . LEU A 1 217 ? -4.892 4.343 20.335 1.00 88.38 217 LEU A O 1
ATOM 1641 N N . LEU A 1 218 ? -6.745 3.427 19.467 1.00 89.12 218 LEU A N 1
ATOM 1642 C CA . LEU A 1 218 ? -6.140 3.118 18.172 1.00 89.12 218 LEU A CA 1
ATOM 1643 C C . LEU A 1 218 ? -5.873 4.390 17.354 1.00 89.12 218 LEU A C 1
ATOM 1645 O O . LEU A 1 218 ? -4.827 4.483 16.705 1.00 89.12 218 LEU A O 1
ATOM 1649 N N . GLN A 1 219 ? -6.746 5.401 17.436 1.00 87.81 219 GLN A N 1
ATOM 1650 C CA . GLN A 1 219 ? -6.498 6.721 16.840 1.00 87.81 219 GLN A CA 1
ATOM 1651 C C . GLN A 1 219 ? -5.275 7.402 17.467 1.00 87.81 219 GLN A C 1
ATOM 1653 O O . GLN A 1 219 ? -4.443 7.940 16.735 1.00 87.81 219 GLN A O 1
ATOM 1658 N N . ILE A 1 220 ? -5.111 7.327 18.795 1.00 86.12 220 ILE A N 1
ATOM 1659 C CA . ILE A 1 220 ? -3.913 7.818 19.504 1.00 86.12 220 ILE A CA 1
ATOM 1660 C C . ILE A 1 220 ? -2.663 7.058 19.041 1.00 86.12 220 ILE A C 1
ATOM 1662 O O . ILE A 1 220 ? -1.620 7.661 18.765 1.00 86.12 220 ILE A O 1
ATOM 1666 N N . GLY A 1 221 ? -2.768 5.735 18.907 1.00 81.38 221 GLY A N 1
ATOM 1667 C CA . GLY A 1 221 ? -1.713 4.893 18.351 1.00 81.38 221 GLY A CA 1
ATOM 1668 C C . GLY A 1 221 ? -1.324 5.305 16.929 1.00 81.38 221 GLY A C 1
ATOM 1669 O O . GLY A 1 221 ? -0.148 5.237 16.576 1.00 81.38 221 GLY A O 1
ATOM 1670 N N . GLY A 1 222 ? -2.264 5.802 16.121 1.00 78.00 222 GLY A N 1
ATOM 1671 C CA . GLY A 1 222 ? -2.005 6.413 14.812 1.00 78.00 222 GLY A CA 1
ATOM 1672 C C . GLY A 1 222 ? -1.385 5.467 13.777 1.00 78.00 222 GLY A C 1
ATOM 1673 O O . GLY A 1 222 ? -0.810 5.928 12.794 1.00 78.00 222 GLY A O 1
ATOM 1674 N N . THR A 1 223 ? -1.447 4.154 14.015 1.00 72.69 223 THR A N 1
ATOM 1675 C CA . THR A 1 223 ? -0.910 3.108 13.136 1.00 72.69 223 THR A CA 1
ATOM 1676 C C . THR A 1 223 ? -1.982 2.051 12.918 1.00 72.69 223 THR A C 1
ATOM 1678 O O . THR A 1 223 ? -2.523 1.520 13.883 1.00 72.69 223 THR A O 1
ATOM 1681 N N . PHE A 1 224 ? -2.263 1.737 11.652 1.00 77.50 224 PHE A N 1
ATOM 1682 C CA . PHE A 1 224 ? -3.210 0.696 11.246 1.00 77.50 224 PHE A CA 1
ATOM 1683 C C . PHE A 1 224 ? -2.446 -0.360 10.447 1.00 77.50 224 PHE A C 1
ATOM 1685 O O . PHE A 1 224 ? -1.829 -0.048 9.425 1.00 77.50 224 PHE A O 1
ATOM 1692 N N . LEU A 1 225 ? -2.420 -1.601 10.933 1.00 67.62 225 LEU A N 1
ATOM 1693 C CA . LEU A 1 225 ? -1.433 -2.597 10.508 1.00 67.62 225 LEU A CA 1
ATOM 1694 C C . LEU A 1 225 ? -1.803 -3.345 9.228 1.00 67.62 225 LEU A C 1
ATOM 1696 O O . LEU A 1 225 ? -0.923 -3.919 8.581 1.00 67.62 225 LEU A O 1
ATOM 1700 N N . GLY A 1 226 ? -3.067 -3.287 8.819 1.00 59.97 226 GLY A N 1
ATOM 1701 C CA . GLY A 1 226 ? -3.536 -3.872 7.571 1.00 59.97 226 GLY A CA 1
ATOM 1702 C C . GLY A 1 226 ? -4.531 -2.968 6.866 1.00 59.97 226 GLY A C 1
ATOM 1703 O O . GLY A 1 226 ? -5.668 -2.842 7.310 1.00 59.97 226 GLY A O 1
ATOM 1704 N N . MET A 1 227 ? -4.128 -2.397 5.733 1.00 55.97 227 MET A N 1
ATOM 1705 C CA . MET A 1 227 ? -5.101 -2.058 4.702 1.00 55.97 227 MET A CA 1
ATOM 1706 C C . MET A 1 227 ? -5.204 -3.269 3.782 1.00 55.97 227 MET A C 1
ATOM 1708 O O . MET A 1 227 ? -4.337 -3.483 2.934 1.00 55.97 227 MET A O 1
ATOM 1712 N N . GLU A 1 228 ? -6.231 -4.095 3.968 1.00 59.25 228 GLU A N 1
ATOM 1713 C CA . GLU A 1 228 ? -6.585 -5.056 2.925 1.00 59.25 228 GLU A CA 1
ATOM 1714 C C . GLU A 1 228 ? -6.992 -4.286 1.660 1.00 59.25 228 GLU A C 1
ATOM 1716 O O . GLU A 1 228 ? -7.625 -3.232 1.791 1.00 59.25 228 GLU A O 1
ATOM 1721 N N . PRO A 1 229 ? -6.667 -4.778 0.447 1.00 58.84 229 PRO A N 1
ATOM 1722 C CA . PRO A 1 229 ? -7.012 -4.152 -0.833 1.00 58.84 229 PRO A CA 1
ATOM 1723 C C . PRO A 1 229 ? -8.510 -4.250 -1.140 1.00 58.84 229 PRO A C 1
ATOM 1725 O O . PRO A 1 229 ? -8.932 -4.824 -2.134 1.00 58.84 229 PRO A O 1
ATOM 1728 N N . THR A 1 230 ? -9.327 -3.700 -0.248 1.00 69.06 230 THR A N 1
ATOM 1729 C CA . THR A 1 230 ? -10.790 -3.765 -0.268 1.00 69.06 230 THR A CA 1
ATOM 1730 C C . THR A 1 230 ? -11.427 -2.390 -0.447 1.00 69.06 230 THR A C 1
ATOM 1732 O O . THR A 1 230 ? -12.623 -2.315 -0.728 1.00 69.06 230 THR A O 1
ATOM 1735 N N . SER A 1 231 ? -10.653 -1.303 -0.311 1.00 77.25 231 SER A N 1
ATOM 1736 C CA . SER A 1 231 ? -11.135 0.050 -0.601 1.00 77.25 231 SER A CA 1
ATOM 1737 C C . SER A 1 231 ? -10.851 0.440 -2.050 1.00 77.25 231 SER A C 1
ATOM 1739 O O . SER A 1 231 ? -9.706 0.311 -2.498 1.00 77.25 231 SER A O 1
ATOM 1741 N N . PRO A 1 232 ? -11.842 1.009 -2.763 1.00 79.62 232 PRO A N 1
ATOM 1742 C CA . PRO A 1 232 ? -11.616 1.576 -4.086 1.00 79.62 232 PRO A CA 1
ATOM 1743 C C . PRO A 1 232 ? -10.654 2.772 -4.034 1.00 79.62 232 PRO A C 1
ATOM 1745 O O . PRO A 1 232 ? -10.027 3.082 -5.038 1.00 79.62 232 PRO A O 1
ATOM 1748 N N . TYR A 1 233 ? -10.470 3.410 -2.871 1.00 76.50 233 TYR A N 1
ATOM 1749 C CA . TYR A 1 233 ? -9.600 4.579 -2.680 1.00 76.50 233 TYR A CA 1
ATOM 1750 C C . TYR A 1 233 ? -8.209 4.234 -2.139 1.00 76.50 233 TYR A C 1
ATOM 1752 O O . TYR A 1 233 ? -7.482 5.121 -1.687 1.00 76.50 233 TYR A O 1
ATOM 1760 N N . MET A 1 234 ? -7.833 2.954 -2.151 1.00 73.62 234 MET A N 1
ATOM 1761 C CA . MET A 1 234 ? -6.516 2.531 -1.699 1.00 73.62 234 MET A CA 1
ATOM 1762 C C . MET A 1 234 ? -5.411 3.259 -2.477 1.00 73.62 234 MET A C 1
ATOM 1764 O O . MET A 1 234 ? -5.432 3.340 -3.708 1.00 73.62 234 MET A O 1
ATOM 1768 N N . GLN A 1 235 ? -4.422 3.771 -1.745 1.00 66.62 235 GLN A N 1
ATOM 1769 C CA . GLN A 1 235 ? -3.214 4.308 -2.359 1.00 66.62 235 GLN A CA 1
ATOM 1770 C C . GLN A 1 235 ? -2.431 3.179 -3.021 1.00 66.62 235 GLN A C 1
ATOM 1772 O O . GLN A 1 235 ? -2.295 2.088 -2.466 1.00 66.62 235 GLN A O 1
ATOM 1777 N N . THR A 1 236 ? -1.881 3.455 -4.199 1.00 66.56 236 THR A N 1
ATOM 1778 C CA . THR A 1 236 ? -1.041 2.491 -4.906 1.00 66.56 236 THR A CA 1
ATOM 1779 C C . THR A 1 236 ? 0.127 2.082 -4.021 1.00 66.56 236 THR A C 1
ATOM 1781 O O . THR A 1 236 ? 0.795 2.967 -3.474 1.00 66.56 236 THR A O 1
ATOM 1784 N N . PRO A 1 237 ? 0.388 0.774 -3.865 1.00 61.25 237 PRO A N 1
ATOM 1785 C CA . PRO A 1 237 ? 1.447 0.316 -2.990 1.00 61.25 237 PRO A CA 1
ATOM 1786 C C . PRO A 1 237 ? 2.776 0.916 -3.441 1.00 61.25 237 PRO A C 1
ATOM 1788 O O . PRO A 1 237 ? 3.118 0.907 -4.625 1.00 61.25 237 PRO A O 1
ATOM 1791 N N . THR A 1 238 ? 3.542 1.433 -2.484 1.00 58.19 238 THR A N 1
ATOM 1792 C CA . THR A 1 238 ? 4.920 1.837 -2.743 1.00 58.19 238 THR A CA 1
ATOM 1793 C C . THR A 1 238 ? 5.715 0.588 -3.101 1.00 58.19 238 THR A C 1
ATOM 1795 O O . THR A 1 238 ? 5.968 -0.262 -2.246 1.00 58.19 238 THR A O 1
ATOM 1798 N N . VAL A 1 239 ? 6.093 0.465 -4.373 1.00 55.75 239 VAL A N 1
ATOM 1799 C CA . VAL A 1 239 ? 6.961 -0.616 -4.840 1.00 55.75 239 VAL A CA 1
ATOM 1800 C C . VAL A 1 239 ? 8.389 -0.272 -4.440 1.00 55.75 239 VAL A C 1
ATOM 1802 O O . VAL A 1 239 ? 8.939 0.749 -4.851 1.00 55.75 239 VAL A O 1
ATOM 1805 N N . PHE A 1 240 ? 8.989 -1.122 -3.620 1.00 52.97 240 PHE A N 1
ATOM 1806 C CA . PHE A 1 240 ? 10.391 -1.012 -3.259 1.00 52.97 240 PHE A CA 1
ATOM 1807 C C . PHE A 1 240 ? 11.220 -1.881 -4.215 1.00 52.97 240 PHE A C 1
ATOM 1809 O O . PHE A 1 240 ? 10.841 -3.012 -4.507 1.00 52.97 240 PHE A O 1
ATOM 1816 N N . VAL A 1 241 ? 12.330 -1.348 -4.730 1.00 42.94 241 VAL A N 1
ATOM 1817 C CA . VAL A 1 241 ? 13.171 -2.025 -5.732 1.00 42.94 241 VAL A CA 1
ATOM 1818 C C . VAL A 1 241 ? 14.336 -2.737 -5.046 1.00 42.94 241 VAL A C 1
ATOM 1820 O O . VAL A 1 241 ? 14.980 -2.159 -4.174 1.00 42.94 241 VAL A O 1
ATOM 1823 N N . GLY A 1 242 ? 14.605 -3.975 -5.471 1.00 54.31 242 GLY A N 1
ATOM 1824 C CA . GLY A 1 242 ? 15.566 -4.880 -4.846 1.00 54.31 242 GLY A CA 1
ATOM 1825 C C . GLY A 1 242 ? 14.889 -5.637 -3.714 1.00 54.31 242 GLY A C 1
ATOM 1826 O O . GLY A 1 242 ? 14.883 -5.149 -2.589 1.00 54.31 242 GLY A O 1
ATOM 1827 N N . ASP A 1 243 ? 14.309 -6.804 -4.023 1.00 62.91 243 ASP A N 1
ATOM 1828 C CA . ASP A 1 243 ? 13.395 -7.578 -3.159 1.00 62.91 243 ASP A CA 1
ATOM 1829 C C . ASP A 1 243 ? 13.856 -7.676 -1.699 1.00 62.91 243 ASP A C 1
ATOM 1831 O O . ASP A 1 243 ? 13.047 -7.625 -0.771 1.00 62.91 243 ASP A O 1
ATOM 1835 N N . HIS A 1 244 ? 15.171 -7.724 -1.484 1.00 66.50 244 HIS A N 1
ATOM 1836 C CA . HIS A 1 244 ? 15.768 -7.777 -0.162 1.00 66.50 244 HIS A CA 1
ATOM 1837 C C . HIS A 1 244 ? 15.842 -6.422 0.566 1.00 66.50 244 HIS A C 1
ATOM 1839 O O . HIS A 1 244 ? 15.340 -6.284 1.681 1.00 66.50 244 HIS A O 1
ATOM 1845 N N . GLU A 1 245 ? 16.458 -5.399 -0.034 1.00 70.88 245 GLU A N 1
ATOM 1846 C CA . GLU A 1 245 ? 16.601 -4.077 0.599 1.00 70.88 245 GLU A CA 1
ATOM 1847 C C . GLU A 1 245 ? 15.239 -3.397 0.789 1.00 70.88 245 GLU A C 1
ATOM 1849 O O . GLU A 1 245 ? 14.969 -2.798 1.831 1.00 70.88 245 GLU A O 1
ATOM 1854 N N . ALA A 1 246 ? 14.344 -3.612 -0.172 1.00 69.31 246 ALA A N 1
ATOM 1855 C CA . ALA A 1 246 ? 12.923 -3.328 -0.093 1.00 69.31 246 ALA A CA 1
ATOM 1856 C C . ALA A 1 246 ? 12.262 -3.890 1.170 1.00 69.31 246 ALA A C 1
ATOM 1858 O O . ALA A 1 246 ? 11.645 -3.156 1.948 1.00 69.31 246 ALA A O 1
ATOM 1859 N N . SER A 1 247 ? 12.415 -5.198 1.380 1.00 71.38 247 SER A N 1
ATOM 1860 C CA . SER A 1 247 ? 11.830 -5.906 2.516 1.00 71.38 247 SER A CA 1
ATOM 1861 C C . SER A 1 247 ? 12.422 -5.417 3.836 1.00 71.38 247 SER A C 1
ATOM 1863 O O . SER A 1 247 ? 11.677 -5.129 4.773 1.00 71.38 247 SER A O 1
ATOM 1865 N N . LEU A 1 248 ? 13.743 -5.216 3.902 1.00 80.44 248 LEU A N 1
ATOM 1866 C CA . LEU A 1 248 ? 14.412 -4.667 5.086 1.00 80.44 248 LEU A CA 1
ATOM 1867 C C . LEU A 1 248 ? 13.906 -3.262 5.435 1.00 80.44 248 LEU A C 1
ATOM 1869 O O . LEU A 1 248 ? 13.630 -2.980 6.602 1.00 80.44 248 LEU A O 1
ATOM 1873 N N . MET A 1 249 ? 13.763 -2.378 4.444 1.00 79.00 249 MET A N 1
ATOM 1874 C CA . MET A 1 249 ? 13.241 -1.026 4.663 1.00 79.00 249 MET A CA 1
ATOM 1875 C C . MET A 1 249 ? 11.781 -1.048 5.121 1.00 79.00 249 MET A C 1
ATOM 1877 O O . MET A 1 249 ? 11.420 -0.282 6.017 1.00 79.00 249 MET A O 1
ATOM 1881 N N . ARG A 1 250 ? 10.957 -1.950 4.571 1.00 78.00 250 ARG A N 1
ATOM 1882 C CA . ARG A 1 250 ? 9.571 -2.154 5.016 1.00 78.00 250 ARG A CA 1
ATOM 1883 C C . ARG A 1 250 ? 9.512 -2.589 6.478 1.00 78.00 250 ARG A C 1
ATOM 1885 O O . ARG A 1 250 ? 8.759 -1.994 7.245 1.00 78.00 250 ARG A O 1
ATOM 1892 N N . TYR A 1 251 ? 10.325 -3.568 6.878 1.00 83.56 251 TYR A N 1
ATOM 1893 C CA . TYR A 1 251 ? 10.396 -4.001 8.274 1.00 83.56 251 TYR A CA 1
ATOM 1894 C C . TYR A 1 251 ? 10.861 -2.874 9.196 1.00 83.56 251 TYR A C 1
ATOM 1896 O O . TYR A 1 251 ? 10.221 -2.625 10.210 1.00 83.56 251 TYR A O 1
ATOM 1904 N N . ARG A 1 252 ? 11.930 -2.151 8.837 1.00 86.38 252 ARG A N 1
ATOM 1905 C CA . ARG A 1 252 ? 12.459 -1.044 9.653 1.00 86.38 252 ARG A CA 1
ATOM 1906 C C . ARG A 1 252 ? 11.444 0.073 9.852 1.00 86.38 252 ARG A C 1
ATOM 1908 O O . ARG A 1 252 ? 11.246 0.509 10.981 1.00 86.38 252 ARG A O 1
ATOM 1915 N N . ARG A 1 253 ? 10.789 0.515 8.774 1.00 85.25 253 ARG A N 1
ATOM 1916 C CA . ARG A 1 253 ? 9.729 1.527 8.858 1.00 85.25 253 ARG A CA 1
ATOM 1917 C C . ARG A 1 253 ? 8.580 1.030 9.727 1.00 85.25 253 ARG A C 1
ATOM 1919 O O . ARG A 1 253 ? 8.170 1.724 10.645 1.00 85.25 253 ARG A O 1
ATOM 1926 N N . GLY A 1 254 ? 8.133 -0.197 9.479 1.00 85.94 254 GLY A N 1
ATOM 1927 C CA . GLY A 1 254 ? 7.035 -0.791 10.220 1.00 85.94 254 GLY A CA 1
ATOM 1928 C C . GLY A 1 254 ? 7.324 -1.023 11.706 1.00 85.94 254 GLY A C 1
ATOM 1929 O O . GLY A 1 254 ? 6.391 -1.014 12.502 1.00 85.94 254 GLY A O 1
ATOM 1930 N N . ILE A 1 255 ? 8.587 -1.245 12.077 1.00 90.12 255 ILE A N 1
ATOM 1931 C CA . ILE A 1 255 ? 9.045 -1.298 13.471 1.00 90.12 255 ILE A CA 1
ATOM 1932 C C . ILE A 1 255 ? 8.982 0.098 14.093 1.00 90.12 255 ILE A C 1
ATOM 1934 O O . ILE A 1 255 ? 8.420 0.242 15.172 1.00 90.12 255 ILE A O 1
ATOM 1938 N N . ALA A 1 256 ? 9.509 1.120 13.412 1.00 89.19 256 ALA A N 1
ATOM 1939 C CA . ALA A 1 256 ? 9.482 2.496 13.911 1.00 89.19 256 ALA A CA 1
ATOM 1940 C C . ALA A 1 256 ? 8.045 2.994 14.147 1.00 89.19 256 ALA A C 1
ATOM 1942 O O . ALA A 1 256 ? 7.750 3.510 15.218 1.00 89.19 256 ALA A O 1
ATOM 1943 N N . GLU A 1 257 ? 7.136 2.749 13.198 1.00 89.19 257 GLU A N 1
ATOM 1944 C CA . GLU A 1 257 ? 5.712 3.099 13.320 1.00 89.19 257 GLU A CA 1
ATOM 1945 C C . GLU A 1 257 ? 5.061 2.463 14.560 1.00 89.19 257 GLU A C 1
ATOM 1947 O O . GLU A 1 257 ? 4.369 3.143 15.315 1.00 89.19 257 GLU A O 1
ATOM 1952 N N . LEU A 1 258 ? 5.330 1.175 14.810 1.00 90.38 258 LEU A N 1
ATOM 1953 C CA . LEU A 1 258 ? 4.811 0.454 15.977 1.00 90.38 258 LEU A CA 1
ATOM 1954 C C . LEU A 1 258 ? 5.417 0.935 17.297 1.00 90.38 258 LEU A C 1
ATOM 1956 O O . LEU A 1 258 ? 4.699 1.062 18.286 1.00 90.38 258 LEU A O 1
ATOM 1960 N N . VAL A 1 259 ? 6.723 1.211 17.325 1.00 92.38 259 VAL A N 1
ATOM 1961 C CA . VAL A 1 259 ? 7.393 1.767 18.509 1.00 92.38 259 VAL A CA 1
ATOM 1962 C C . VAL A 1 259 ? 6.789 3.123 18.864 1.00 92.38 259 VAL A C 1
ATOM 1964 O O . VAL A 1 259 ? 6.432 3.343 20.021 1.00 92.38 259 VAL A O 1
ATOM 1967 N N . ASP A 1 260 ? 6.605 3.997 17.876 1.00 91.00 260 ASP A N 1
ATOM 1968 C CA . ASP A 1 260 ? 5.985 5.306 18.078 1.00 91.00 260 ASP A CA 1
ATOM 1969 C C . ASP A 1 260 ? 4.521 5.176 18.533 1.00 91.00 260 ASP A C 1
ATOM 1971 O O . ASP A 1 260 ? 4.073 5.925 19.401 1.00 91.00 260 ASP A O 1
ATOM 1975 N N . ALA A 1 261 ? 3.769 4.215 17.983 1.00 89.00 261 ALA A N 1
ATOM 1976 C CA . ALA A 1 261 ? 2.390 3.942 18.392 1.00 89.00 261 ALA A CA 1
ATOM 1977 C C . ALA A 1 261 ? 2.300 3.506 19.860 1.00 89.00 261 ALA A C 1
ATOM 1979 O O . ALA A 1 261 ? 1.494 4.050 20.616 1.00 89.00 261 ALA A O 1
ATOM 1980 N N . ILE A 1 262 ? 3.162 2.575 20.282 1.00 91.62 262 ILE A N 1
ATOM 1981 C CA . ILE A 1 262 ? 3.242 2.121 21.675 1.00 91.62 262 ILE A CA 1
ATOM 1982 C C . ILE A 1 262 ? 3.615 3.286 22.596 1.00 91.62 262 ILE A C 1
ATOM 1984 O O . ILE A 1 262 ? 2.986 3.452 23.634 1.00 91.62 262 ILE A O 1
ATOM 1988 N N . GLN A 1 263 ? 4.575 4.134 22.212 1.00 91.25 263 GLN A N 1
ATOM 1989 C CA . GLN A 1 263 ? 4.952 5.308 23.009 1.00 91.25 263 GLN A CA 1
ATOM 1990 C C . GLN A 1 263 ? 3.800 6.308 23.169 1.00 91.25 263 GLN A C 1
ATOM 1992 O O . GLN A 1 263 ? 3.610 6.851 24.259 1.00 91.25 263 GLN A O 1
ATOM 1997 N N . ARG A 1 264 ? 3.013 6.548 22.110 1.00 91.44 264 ARG A N 1
ATOM 1998 C CA . ARG A 1 264 ? 1.817 7.404 22.185 1.00 91.44 264 ARG A CA 1
ATOM 1999 C C . ARG A 1 264 ? 0.770 6.832 23.143 1.00 91.44 264 ARG A C 1
ATOM 2001 O O . ARG A 1 264 ? 0.212 7.587 23.934 1.00 91.44 264 ARG A O 1
ATOM 2008 N N . ILE A 1 265 ? 0.553 5.516 23.115 1.00 89.88 265 ILE A N 1
ATOM 2009 C CA . ILE A 1 265 ? -0.360 4.824 24.038 1.00 89.88 265 ILE A CA 1
ATOM 2010 C C . ILE A 1 265 ? 0.162 4.874 25.480 1.00 89.88 265 ILE A C 1
ATOM 2012 O O . ILE A 1 265 ? -0.586 5.203 26.398 1.00 89.88 265 ILE A O 1
ATOM 2016 N N . ASP A 1 266 ? 1.454 4.618 25.693 1.00 88.94 266 ASP A N 1
ATOM 2017 C CA . ASP A 1 266 ? 2.084 4.699 27.015 1.00 88.94 266 ASP A CA 1
ATOM 2018 C C . ASP A 1 266 ? 1.976 6.124 27.598 1.00 88.94 266 ASP A C 1
ATOM 2020 O O . ASP A 1 266 ? 1.809 6.291 28.806 1.00 88.94 266 ASP A O 1
ATOM 2024 N N . GLY A 1 267 ? 1.993 7.155 26.744 1.00 86.62 267 GLY A N 1
ATOM 2025 C CA . GLY A 1 267 ? 1.792 8.551 27.137 1.00 86.62 267 GLY A CA 1
ATOM 2026 C C . GLY A 1 267 ? 0.407 8.862 27.717 1.00 86.62 267 GLY A C 1
ATOM 2027 O O . GLY A 1 267 ? 0.289 9.795 28.510 1.00 86.62 267 GLY A O 1
ATOM 2028 N N . VAL A 1 268 ? -0.622 8.078 27.374 1.00 83.75 268 VAL A N 1
ATOM 2029 C CA . VAL A 1 268 ? -1.989 8.233 27.911 1.00 83.75 268 VAL A CA 1
ATOM 2030 C C . VAL A 1 268 ? -2.335 7.202 28.991 1.00 83.75 268 VAL A C 1
ATOM 2032 O O . VAL A 1 268 ? -3.331 7.358 29.689 1.00 83.75 268 VAL A O 1
ATOM 2035 N N . ALA A 1 269 ? -1.485 6.192 29.201 1.00 78.00 269 ALA A N 1
ATOM 2036 C CA . ALA A 1 269 ? -1.714 5.087 30.137 1.00 78.00 269 ALA A CA 1
ATOM 2037 C C . ALA A 1 269 ? -1.878 5.505 31.612 1.00 78.00 269 ALA A C 1
ATOM 2039 O O . ALA A 1 269 ? -2.416 4.741 32.411 1.00 78.00 269 ALA A O 1
ATOM 2040 N N . GLY A 1 270 ? -1.387 6.691 31.988 1.00 72.56 270 GLY A N 1
ATOM 2041 C CA . GLY A 1 270 ? -1.499 7.245 33.342 1.00 72.56 270 GLY A CA 1
ATOM 2042 C C . GLY A 1 270 ? -2.680 8.197 33.554 1.00 72.56 270 GLY A C 1
ATOM 2043 O O . GLY A 1 270 ? -2.875 8.664 34.676 1.00 72.56 270 GLY A O 1
ATOM 2044 N N . ASP A 1 271 ? -3.439 8.518 32.506 1.00 79.88 271 ASP A N 1
ATOM 2045 C CA . ASP A 1 271 ? -4.602 9.395 32.614 1.00 79.88 271 ASP A CA 1
ATOM 2046 C C . ASP A 1 271 ? -5.815 8.595 33.118 1.00 79.88 271 ASP A C 1
ATOM 2048 O O . ASP A 1 271 ? -6.177 7.555 32.568 1.00 79.88 271 ASP A O 1
ATOM 2052 N N . ALA A 1 272 ? -6.445 9.092 34.188 1.00 69.00 272 ALA A N 1
ATOM 2053 C CA . ALA A 1 272 ? -7.599 8.471 34.835 1.00 69.00 272 ALA A CA 1
ATOM 2054 C C . ALA A 1 272 ? -8.823 8.349 33.908 1.00 69.00 272 ALA A C 1
ATOM 2056 O O . ALA A 1 272 ? -9.777 7.650 34.250 1.00 69.00 272 ALA A O 1
ATOM 2057 N N . ALA A 1 273 ? -8.805 9.023 32.753 1.00 78.12 273 ALA A N 1
ATOM 2058 C CA . ALA A 1 273 ? -9.805 8.880 31.703 1.00 78.12 273 ALA A CA 1
ATOM 2059 C C . ALA A 1 273 ? -9.785 7.505 31.001 1.00 78.12 273 ALA A C 1
ATOM 2061 O O . ALA A 1 273 ? -10.790 7.142 30.389 1.00 78.12 273 ALA A O 1
ATOM 2062 N N . TRP A 1 274 ? -8.694 6.731 31.092 1.00 82.06 274 TRP A N 1
ATOM 2063 C CA . TRP A 1 274 ? -8.541 5.466 30.361 1.00 82.06 274 TRP A CA 1
ATOM 2064 C C . TRP A 1 274 ? -8.629 4.234 31.258 1.00 82.06 274 TRP A C 1
ATOM 2066 O O . TRP A 1 274 ? -8.062 4.186 32.348 1.00 82.06 274 TRP A O 1
ATOM 2076 N N . ASN A 1 275 ? -9.298 3.191 30.758 1.00 85.38 275 ASN A N 1
ATOM 2077 C CA . ASN A 1 275 ? -9.307 1.879 31.398 1.00 85.38 275 ASN A CA 1
ATOM 2078 C C . ASN A 1 275 ? -7.914 1.217 31.259 1.00 85.38 275 ASN A C 1
ATOM 2080 O O . ASN A 1 275 ? -7.501 0.931 30.128 1.00 85.38 275 ASN A O 1
ATOM 2084 N N . PRO A 1 276 ? -7.205 0.912 32.366 1.00 86.81 276 PRO A N 1
ATOM 2085 C CA . PRO A 1 276 ? -5.873 0.307 32.320 1.00 86.81 276 PRO A CA 1
ATOM 2086 C C . PRO A 1 276 ? -5.819 -1.044 31.597 1.00 86.81 276 PRO A C 1
ATOM 2088 O O . PRO A 1 276 ? -4.815 -1.351 30.955 1.00 86.81 276 PRO A O 1
ATOM 2091 N N . GLU A 1 277 ? -6.889 -1.842 31.671 1.00 87.00 277 GLU A N 1
ATOM 2092 C CA . GLU A 1 277 ? -6.969 -3.141 30.990 1.00 87.00 277 GLU A CA 1
ATOM 2093 C C . GLU A 1 277 ? -7.027 -2.964 29.468 1.00 87.00 277 GLU A C 1
ATOM 2095 O O . GLU A 1 277 ? -6.347 -3.677 28.732 1.00 87.00 277 GLU A O 1
ATOM 2100 N N . MET A 1 278 ? -7.761 -1.952 28.996 1.00 87.69 278 MET A N 1
ATOM 2101 C CA . MET A 1 278 ? -7.859 -1.620 27.571 1.00 87.69 278 MET A CA 1
ATOM 2102 C C . MET A 1 278 ? -6.519 -1.132 27.020 1.00 87.69 278 MET A C 1
ATOM 2104 O O . MET A 1 278 ? -6.068 -1.566 25.961 1.00 87.69 278 MET A O 1
ATOM 2108 N N . VAL A 1 279 ? -5.848 -0.259 27.774 1.00 89.81 279 VAL A N 1
ATOM 2109 C CA . VAL A 1 279 ? -4.515 0.236 27.422 1.00 89.81 279 VAL A CA 1
ATOM 2110 C C . VAL A 1 279 ? -3.522 -0.925 27.341 1.00 89.81 279 VAL A C 1
ATOM 2112 O O . VAL A 1 279 ? -2.766 -1.021 26.373 1.00 89.81 279 VAL A O 1
ATOM 2115 N N . GLN A 1 280 ? -3.545 -1.847 28.311 1.00 90.50 280 GLN A N 1
ATOM 2116 C CA . GLN A 1 280 ? -2.699 -3.041 28.274 1.00 90.50 280 GLN A CA 1
ATOM 2117 C C . GLN A 1 280 ? -3.012 -3.956 27.092 1.00 90.50 280 GLN A C 1
ATOM 2119 O O . GLN A 1 280 ? -2.070 -4.462 26.484 1.00 90.50 280 GLN A O 1
ATOM 2124 N N . LEU A 1 281 ? -4.285 -4.149 26.743 1.00 91.69 281 LEU A N 1
ATOM 2125 C CA . LEU A 1 281 ? -4.687 -4.961 25.596 1.00 91.69 281 LEU A CA 1
ATOM 2126 C C . LEU A 1 281 ? -4.104 -4.409 24.289 1.00 91.69 281 LEU A C 1
ATOM 2128 O O . LEU A 1 281 ? -3.418 -5.137 23.572 1.00 91.69 281 LEU A O 1
ATOM 2132 N N . VAL A 1 282 ? -4.324 -3.123 23.995 1.00 91.50 282 VAL A N 1
ATOM 2133 C CA . VAL A 1 282 ? -3.828 -2.496 22.755 1.00 91.50 282 VAL A CA 1
ATOM 2134 C C . VAL A 1 282 ? -2.298 -2.485 22.728 1.00 91.50 282 VAL A C 1
ATOM 2136 O O . VAL A 1 282 ? -1.678 -2.788 21.707 1.00 91.50 282 VAL A O 1
ATOM 2139 N N . ARG A 1 283 ? -1.663 -2.218 23.874 1.00 91.75 283 ARG A N 1
ATOM 2140 C CA . ARG A 1 283 ? -0.206 -2.291 24.020 1.00 91.75 283 ARG A CA 1
ATOM 2141 C C . ARG A 1 283 ? 0.327 -3.702 23.768 1.00 91.75 283 ARG A C 1
ATOM 2143 O O . ARG A 1 283 ? 1.358 -3.857 23.115 1.00 91.75 283 ARG A O 1
ATOM 2150 N N . HIS A 1 284 ? -0.354 -4.731 24.269 1.00 93.12 284 HIS A N 1
ATOM 2151 C CA . HIS A 1 284 ? 0.032 -6.124 24.059 1.00 93.12 284 HIS A CA 1
ATOM 2152 C C . HIS A 1 284 ? -0.133 -6.544 22.596 1.00 93.12 284 HIS A C 1
ATOM 2154 O O . HIS A 1 284 ? 0.756 -7.195 22.040 1.00 93.12 284 HIS A O 1
ATOM 2160 N N . TYR A 1 285 ? -1.221 -6.110 21.965 1.00 93.44 285 TYR A N 1
ATOM 2161 C CA . TYR A 1 285 ? -1.475 -6.315 20.546 1.00 93.44 285 TYR A CA 1
ATOM 2162 C C . TYR A 1 285 ? -0.342 -5.733 19.683 1.00 93.44 285 TYR A C 1
ATOM 2164 O O . TYR A 1 285 ? 0.343 -6.476 18.974 1.00 93.44 285 TYR A O 1
ATOM 2172 N N . PHE A 1 286 ? -0.039 -4.438 19.824 1.00 92.50 286 PHE A N 1
ATOM 2173 C CA . PHE A 1 286 ? 1.063 -3.810 19.086 1.00 92.50 286 PHE A CA 1
ATOM 2174 C C . PHE A 1 286 ? 2.438 -4.379 19.450 1.00 92.50 286 PHE A C 1
ATOM 2176 O O . PHE A 1 286 ? 3.299 -4.500 18.578 1.00 92.50 286 PHE A O 1
ATOM 2183 N N . GLY A 1 287 ? 2.654 -4.781 20.705 1.00 92.25 287 GLY A N 1
ATOM 2184 C CA . GLY A 1 287 ? 3.887 -5.446 21.128 1.00 92.25 287 GLY A CA 1
ATOM 2185 C C . GLY A 1 287 ? 4.103 -6.803 20.448 1.00 92.25 287 GLY A C 1
ATOM 2186 O O . GLY A 1 287 ? 5.227 -7.133 20.065 1.00 92.25 287 GLY A O 1
ATOM 2187 N N . THR A 1 288 ? 3.032 -7.573 20.245 1.00 92.25 288 THR A N 1
ATOM 2188 C CA . THR A 1 288 ? 3.082 -8.865 19.542 1.00 92.25 288 THR A CA 1
ATOM 2189 C C . THR A 1 288 ? 3.435 -8.673 18.067 1.00 92.25 288 THR A C 1
ATOM 2191 O O . THR A 1 288 ? 4.316 -9.357 17.536 1.00 92.25 288 THR A O 1
ATOM 2194 N N . GLU A 1 289 ? 2.816 -7.686 17.424 1.00 90.88 289 GLU A N 1
ATOM 2195 C CA . GLU A 1 289 ? 3.090 -7.305 16.036 1.00 90.88 289 GLU A CA 1
ATOM 2196 C C . GLU A 1 289 ? 4.522 -6.784 15.852 1.00 90.88 289 GLU A C 1
ATOM 2198 O O . GLU A 1 289 ? 5.221 -7.165 14.907 1.00 90.88 289 GLU A O 1
ATOM 2203 N N . LEU A 1 290 ? 5.011 -5.984 16.805 1.00 91.56 290 LEU A N 1
ATOM 2204 C CA . LEU A 1 290 ? 6.386 -5.489 16.828 1.00 91.56 290 LEU A CA 1
ATOM 2205 C C . LEU A 1 290 ? 7.381 -6.652 16.889 1.00 91.56 290 LEU A C 1
ATOM 2207 O O . LEU A 1 290 ? 8.268 -6.746 16.038 1.00 91.56 290 LEU A O 1
ATOM 2211 N N . ALA A 1 291 ? 7.189 -7.588 17.822 1.00 90.94 291 ALA A N 1
ATOM 2212 C CA . ALA A 1 291 ? 8.031 -8.776 17.939 1.00 90.94 291 ALA A CA 1
ATOM 2213 C C . ALA A 1 291 ? 7.988 -9.650 16.669 1.00 90.94 291 ALA A C 1
ATOM 2215 O O . ALA A 1 291 ? 8.998 -10.234 16.262 1.00 90.94 291 ALA A O 1
ATOM 2216 N N . GLY A 1 292 ? 6.832 -9.734 16.002 1.00 87.38 292 GLY A N 1
ATOM 2217 C CA . GLY A 1 292 ? 6.689 -10.372 14.691 1.00 87.38 292 GLY A CA 1
ATOM 2218 C C . GLY A 1 292 ? 7.560 -9.713 13.616 1.00 87.38 292 GLY A C 1
ATOM 2219 O O . GLY A 1 292 ? 8.335 -10.396 12.939 1.00 87.38 292 GLY A O 1
ATOM 2220 N N . ARG A 1 293 ? 7.495 -8.382 13.493 1.00 87.75 293 ARG A N 1
ATOM 2221 C CA . ARG A 1 293 ? 8.286 -7.617 12.512 1.00 87.75 293 ARG A CA 1
ATOM 2222 C C . ARG A 1 293 ? 9.784 -7.657 12.801 1.00 87.75 293 ARG A C 1
ATOM 2224 O O . ARG A 1 293 ? 10.572 -7.791 11.867 1.00 87.75 293 ARG A O 1
ATOM 2231 N N . GLU A 1 294 ? 10.192 -7.607 14.066 1.00 89.50 294 GLU A N 1
ATOM 2232 C CA . GLU A 1 294 ? 11.597 -7.754 14.460 1.00 89.50 294 GLU A CA 1
ATOM 2233 C C . GLU A 1 294 ? 12.161 -9.132 14.097 1.00 89.50 294 GLU A C 1
ATOM 2235 O O . GLU A 1 294 ? 13.286 -9.225 13.598 1.00 89.50 294 GLU A O 1
ATOM 2240 N N . ARG A 1 295 ? 11.381 -10.207 14.287 1.00 88.19 295 ARG A N 1
ATOM 2241 C CA . ARG A 1 295 ? 11.757 -11.550 13.816 1.00 88.19 295 ARG A CA 1
ATOM 2242 C C . ARG A 1 295 ? 11.884 -11.594 12.294 1.00 88.19 295 ARG A C 1
ATOM 2244 O O . ARG A 1 295 ? 12.894 -12.076 11.789 1.00 88.19 295 ARG A O 1
ATOM 2251 N N . GLY A 1 296 ? 10.924 -11.023 11.564 1.00 82.94 296 GLY A N 1
ATOM 2252 C CA . GLY A 1 296 ? 10.987 -10.923 10.100 1.00 82.94 296 GLY A CA 1
ATOM 2253 C C . GLY A 1 296 ? 12.225 -10.167 9.597 1.00 82.94 296 GLY A C 1
ATOM 2254 O O . GLY A 1 296 ? 12.887 -10.612 8.655 1.00 82.94 296 GLY A O 1
ATOM 2255 N N . LEU A 1 297 ? 12.601 -9.075 10.274 1.00 86.44 297 LEU A N 1
ATOM 2256 C CA . LEU A 1 297 ? 13.820 -8.323 9.979 1.00 86.44 297 LEU A CA 1
ATOM 2257 C C . LEU A 1 297 ? 15.079 -9.168 10.212 1.00 86.44 297 LEU A C 1
ATOM 2259 O O . LEU A 1 297 ? 15.951 -9.208 9.345 1.00 86.44 297 LEU A O 1
ATOM 2263 N N . LYS A 1 298 ? 15.176 -9.849 11.362 1.00 86.25 298 LYS A N 1
ATOM 2264 C CA . LYS A 1 298 ? 16.310 -10.734 11.684 1.00 86.25 298 LYS A CA 1
ATOM 2265 C C . LYS A 1 298 ? 16.462 -11.845 10.649 1.00 86.25 298 LYS A C 1
ATOM 2267 O O . LYS A 1 298 ? 17.562 -12.037 10.138 1.00 86.25 298 LYS A O 1
ATOM 2272 N N . ASN A 1 299 ? 15.362 -12.500 10.284 1.00 82.38 299 ASN A N 1
ATOM 2273 C CA . ASN A 1 299 ? 15.372 -13.575 9.294 1.00 82.38 299 ASN A CA 1
ATOM 2274 C C . ASN A 1 299 ? 15.800 -13.067 7.914 1.00 82.38 299 ASN A C 1
ATOM 2276 O O . ASN A 1 299 ? 16.624 -13.695 7.256 1.00 82.38 299 ASN A O 1
ATOM 2280 N N . SER A 1 300 ? 15.315 -11.890 7.508 1.00 81.38 300 SER A N 1
ATOM 2281 C CA . SER A 1 300 ? 15.748 -11.253 6.261 1.00 81.38 300 SER A CA 1
ATOM 2282 C C . SER A 1 300 ? 17.260 -10.981 6.284 1.00 81.38 300 SER A C 1
ATOM 2284 O O . SER A 1 300 ? 17.984 -11.409 5.391 1.00 81.38 300 SER A O 1
ATOM 2286 N N . MET A 1 301 ? 17.786 -10.366 7.347 1.00 83.94 301 MET A N 1
ATOM 2287 C CA . MET A 1 301 ? 19.232 -10.118 7.459 1.00 83.94 301 MET A CA 1
ATOM 2288 C C . MET A 1 301 ? 20.067 -11.410 7.440 1.00 83.94 301 MET A C 1
ATOM 2290 O O . MET A 1 301 ? 21.139 -11.426 6.836 1.00 83.94 301 MET A O 1
ATOM 2294 N N . ALA A 1 302 ? 19.581 -12.490 8.060 1.00 82.88 302 ALA A N 1
ATOM 2295 C CA . ALA A 1 302 ? 20.249 -13.791 8.051 1.00 82.88 302 ALA A CA 1
ATOM 2296 C C . ALA A 1 302 ? 20.303 -14.404 6.642 1.00 82.88 302 ALA A C 1
ATOM 2298 O O . ALA A 1 302 ? 21.364 -14.859 6.215 1.00 82.88 302 ALA A O 1
ATOM 2299 N N . ILE A 1 303 ? 19.193 -14.350 5.896 1.00 79.44 303 ILE A N 1
ATOM 2300 C CA . ILE A 1 303 ? 19.134 -14.785 4.493 1.00 79.44 303 ILE A CA 1
ATOM 2301 C C . ILE A 1 303 ? 20.175 -14.032 3.662 1.00 79.44 303 ILE A C 1
ATOM 2303 O O . ILE A 1 303 ? 20.977 -14.660 2.976 1.00 79.44 303 ILE A O 1
ATOM 2307 N N . ARG A 1 304 ? 20.243 -12.703 3.793 1.00 78.44 304 ARG A N 1
ATOM 2308 C CA . ARG A 1 304 ? 21.224 -11.890 3.064 1.00 78.44 304 ARG A CA 1
ATOM 2309 C C . ARG A 1 304 ? 22.662 -12.278 3.376 1.00 78.44 304 ARG A C 1
ATOM 2311 O O . ARG A 1 304 ? 23.463 -12.417 2.458 1.00 78.44 304 ARG A O 1
ATOM 2318 N N . ALA A 1 305 ? 22.995 -12.457 4.652 1.00 83.00 305 ALA A N 1
ATOM 2319 C CA . ALA A 1 305 ? 24.343 -12.853 5.044 1.00 83.00 305 ALA A CA 1
ATOM 2320 C C . ALA A 1 305 ? 24.742 -14.206 4.421 1.00 83.00 305 ALA A C 1
ATOM 2322 O O . ALA A 1 305 ? 25.889 -14.389 4.014 1.00 83.00 305 ALA A O 1
ATOM 2323 N N . LEU A 1 306 ? 23.790 -15.139 4.299 1.00 81.00 306 LEU A N 1
ATOM 2324 C CA . LEU A 1 306 ? 24.005 -16.430 3.642 1.00 81.00 306 LEU A CA 1
ATOM 2325 C C . LEU A 1 306 ? 24.16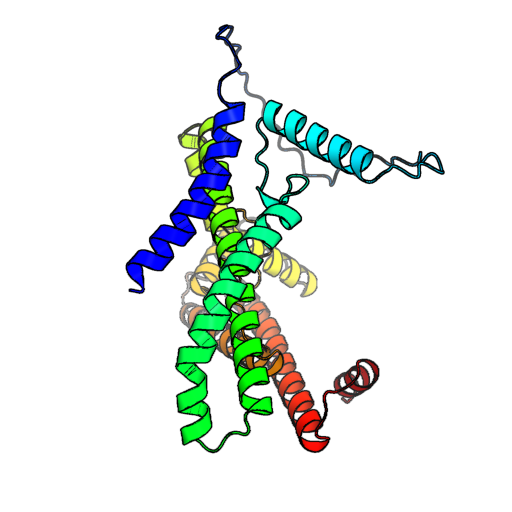5 -16.299 2.121 1.00 81.00 306 LEU A C 1
ATOM 2327 O O . LEU A 1 306 ? 25.038 -16.952 1.551 1.00 81.00 306 LEU A O 1
ATOM 2331 N N . GLU A 1 307 ? 23.359 -15.464 1.464 1.00 79.62 307 GLU A N 1
ATOM 2332 C CA . GLU A 1 307 ? 23.470 -15.194 0.023 1.00 79.62 307 GLU A CA 1
ATOM 2333 C C . GLU A 1 307 ? 24.798 -14.514 -0.328 1.00 79.62 307 GLU A C 1
ATOM 2335 O O . GLU A 1 307 ? 25.473 -14.930 -1.271 1.00 79.62 307 GLU A O 1
ATOM 2340 N N . GLU A 1 308 ? 25.220 -13.526 0.468 1.00 82.12 308 GLU A N 1
ATOM 2341 C CA . GLU A 1 308 ? 26.509 -12.839 0.319 1.00 82.12 308 GLU A CA 1
ATOM 2342 C C . GLU A 1 308 ? 27.684 -13.808 0.514 1.00 82.12 308 GLU A C 1
ATOM 2344 O O . GLU A 1 308 ? 28.610 -13.823 -0.297 1.00 82.12 308 GLU A O 1
ATOM 2349 N N . ALA A 1 309 ? 27.627 -14.678 1.529 1.00 84.12 309 ALA A N 1
ATOM 2350 C CA . ALA A 1 309 ? 28.659 -15.689 1.763 1.00 84.12 309 ALA A CA 1
ATOM 2351 C C . ALA A 1 309 ? 28.753 -16.730 0.630 1.00 84.12 309 ALA A C 1
ATOM 2353 O O . ALA A 1 309 ? 29.828 -17.275 0.376 1.00 84.12 309 ALA A O 1
ATOM 2354 N N . ARG A 1 310 ? 27.635 -17.025 -0.046 1.00 80.88 310 ARG A N 1
ATOM 2355 C CA . ARG A 1 310 ? 27.552 -18.025 -1.126 1.00 80.88 310 ARG A CA 1
ATOM 2356 C C . ARG A 1 310 ? 27.745 -17.440 -2.525 1.00 80.88 310 ARG A C 1
ATOM 2358 O O . ARG A 1 310 ? 27.952 -18.204 -3.465 1.00 80.88 310 ARG A O 1
ATOM 2365 N N . GLY A 1 311 ? 27.632 -16.121 -2.682 1.00 82.50 311 GLY A N 1
ATOM 2366 C CA . GLY A 1 311 ? 27.657 -15.441 -3.977 1.00 82.50 311 GLY A CA 1
ATOM 2367 C C . GLY A 1 311 ? 26.467 -15.777 -4.888 1.00 82.50 311 GLY A C 1
ATOM 2368 O O . GLY A 1 311 ? 26.573 -15.607 -6.102 1.00 82.50 311 GLY A O 1
ATOM 2369 N N . ARG A 1 312 ? 25.356 -16.295 -4.340 1.00 76.44 312 ARG A N 1
ATOM 2370 C CA . ARG A 1 312 ? 24.145 -16.663 -5.098 1.00 76.44 312 ARG A CA 1
ATOM 2371 C C . ARG A 1 312 ? 22.881 -16.604 -4.223 1.00 76.44 312 ARG A C 1
ATOM 2373 O O . ARG A 1 312 ? 23.003 -16.817 -3.016 1.00 76.44 312 ARG A O 1
ATOM 2380 N N . PRO A 1 313 ? 21.690 -16.388 -4.816 1.00 74.12 313 PRO A N 1
ATOM 2381 C CA . PRO A 1 313 ? 20.420 -16.437 -4.089 1.00 74.12 313 PRO A CA 1
ATOM 2382 C C . PRO A 1 313 ? 20.108 -17.842 -3.547 1.00 74.12 313 PRO A C 1
ATOM 2384 O O . PRO A 1 313 ? 20.518 -18.844 -4.148 1.00 74.12 313 PRO A O 1
ATOM 2387 N N . LEU A 1 314 ? 19.382 -17.913 -2.425 1.00 64.69 314 LEU A N 1
ATOM 2388 C CA . LEU A 1 314 ? 18.934 -19.180 -1.827 1.00 64.69 314 LEU A CA 1
ATOM 2389 C C . LEU A 1 314 ? 17.744 -19.781 -2.590 1.00 64.69 314 LEU A C 1
ATOM 2391 O O . LEU A 1 314 ? 16.834 -19.071 -3.016 1.00 64.69 314 LEU A O 1
ATOM 2395 N N . LEU A 1 315 ? 17.736 -21.108 -2.742 1.00 74.69 315 LEU A N 1
ATOM 2396 C CA . LEU A 1 315 ? 16.597 -21.842 -3.307 1.00 74.69 315 LEU A CA 1
ATOM 2397 C C . LEU A 1 315 ? 15.478 -22.037 -2.258 1.00 74.69 315 LEU A C 1
ATOM 2399 O O . LEU A 1 315 ? 15.769 -22.037 -1.061 1.00 74.69 315 LEU A O 1
ATOM 2403 N N . PRO A 1 316 ? 14.209 -22.259 -2.665 1.00 57.28 316 PRO A N 1
ATOM 2404 C CA . PRO A 1 316 ? 13.079 -22.440 -1.740 1.00 57.28 316 PRO A CA 1
ATOM 2405 C C . PRO A 1 316 ? 13.300 -23.504 -0.654 1.00 57.28 316 PRO A C 1
ATOM 2407 O O . PRO A 1 316 ? 12.992 -23.267 0.512 1.00 57.28 316 PRO A O 1
ATOM 2410 N N . ASP A 1 317 ? 13.914 -24.633 -1.010 1.00 68.62 317 ASP A N 1
ATOM 2411 C CA . ASP A 1 317 ? 14.214 -25.721 -0.069 1.00 68.62 317 ASP A CA 1
ATOM 2412 C C . ASP A 1 317 ? 15.295 -25.321 0.955 1.00 68.62 317 ASP A C 1
ATOM 2414 O O . ASP A 1 317 ? 15.315 -25.808 2.084 1.00 68.62 317 ASP A O 1
ATOM 2418 N N . GLU A 1 318 ? 16.186 -24.396 0.584 1.00 66.69 318 GLU A N 1
ATOM 2419 C CA . GLU A 1 318 ? 17.225 -23.858 1.469 1.00 66.69 318 GLU A CA 1
ATOM 2420 C C . GLU A 1 318 ? 16.664 -22.792 2.418 1.00 66.69 318 GLU A C 1
ATOM 2422 O O . GLU A 1 318 ? 17.154 -22.658 3.538 1.00 66.69 318 GLU A O 1
ATOM 2427 N N . LEU A 1 319 ? 15.628 -22.056 1.996 1.00 60.09 319 LEU A N 1
ATOM 2428 C CA . LEU A 1 319 ? 14.931 -21.090 2.845 1.00 60.09 319 LEU A CA 1
ATOM 2429 C C . LEU A 1 319 ? 14.241 -21.786 4.023 1.00 60.09 319 LEU A C 1
ATOM 2431 O O . LEU A 1 319 ? 14.340 -21.289 5.141 1.00 60.09 319 LEU A O 1
ATOM 2435 N N . GLY A 1 320 ? 13.624 -22.956 3.809 1.00 57.78 320 GLY A N 1
ATOM 2436 C CA . GLY A 1 320 ? 12.980 -23.739 4.874 1.00 57.78 320 GLY A CA 1
ATOM 2437 C C . GLY A 1 320 ? 13.912 -24.045 6.055 1.00 57.78 320 GLY A C 1
ATOM 2438 O O . GLY A 1 320 ? 13.539 -23.841 7.207 1.00 57.78 320 GLY A O 1
ATOM 2439 N N . ALA A 1 321 ? 15.169 -24.401 5.778 1.00 61.75 321 ALA A N 1
ATOM 2440 C CA . ALA A 1 321 ? 16.165 -24.703 6.809 1.00 61.75 321 ALA A CA 1
ATOM 2441 C C . ALA A 1 321 ? 16.600 -23.480 7.648 1.00 61.75 321 ALA A C 1
ATOM 2443 O O . ALA A 1 321 ? 17.062 -23.644 8.778 1.00 61.75 321 ALA A O 1
ATOM 2444 N N . VAL A 1 322 ? 16.457 -22.254 7.124 1.00 59.97 322 VAL A N 1
ATOM 2445 C CA . VAL A 1 322 ? 16.795 -21.009 7.846 1.00 59.97 322 VAL A CA 1
ATOM 2446 C C . VAL A 1 322 ? 15.746 -20.680 8.911 1.00 59.97 322 VAL A C 1
ATOM 2448 O O . VAL A 1 322 ? 16.082 -20.099 9.940 1.00 59.97 322 VAL A O 1
ATOM 2451 N N . PHE A 1 323 ? 14.489 -21.070 8.693 1.00 54.03 323 PHE A N 1
ATOM 2452 C CA . PHE A 1 323 ? 13.379 -20.772 9.603 1.00 54.03 323 PHE A CA 1
ATOM 2453 C C . PHE A 1 323 ? 13.158 -21.836 10.693 1.00 54.03 323 PHE A C 1
ATOM 2455 O O . PHE A 1 323 ? 12.399 -21.582 11.625 1.00 54.03 323 PHE A O 1
ATOM 2462 N N . GLU A 1 324 ? 13.821 -22.995 10.605 1.00 49.94 324 GLU A N 1
ATOM 2463 C CA . GLU A 1 324 ? 13.673 -24.124 11.542 1.00 49.94 324 GLU A CA 1
ATOM 2464 C C . GLU A 1 324 ? 14.789 -24.231 12.602 1.00 49.94 324 GLU A C 1
ATOM 2466 O O . GLU A 1 324 ? 14.738 -25.116 13.458 1.00 49.94 324 GLU A O 1
ATOM 2471 N N . SER A 1 325 ? 15.795 -23.347 12.591 1.00 35.69 325 SER A N 1
ATOM 2472 C CA . SER A 1 325 ? 16.813 -23.328 13.654 1.00 35.69 325 SER A CA 1
ATOM 2473 C C . SER A 1 325 ? 16.330 -22.523 14.876 1.00 35.69 325 SER A C 1
ATOM 2475 O O . SER A 1 325 ? 15.913 -21.378 14.694 1.00 35.69 325 SER A O 1
ATOM 2477 N N . PRO A 1 326 ? 16.360 -23.110 16.092 1.00 38.34 326 PRO A N 1
ATOM 2478 C CA . PRO A 1 326 ? 15.784 -22.542 17.317 1.00 38.34 326 PRO A CA 1
ATOM 2479 C C . PRO A 1 326 ? 16.465 -21.270 17.835 1.00 38.34 326 PRO A C 1
ATOM 2481 O O . PRO A 1 326 ? 17.689 -21.104 17.613 1.00 38.34 326 PRO A O 1
#

Mean predicted aligned error: 15.99 Å

Radius of gyration: 27.55 Å; Cα contacts (8 Å, |Δi|>4): 156; chains: 1; bounding box: 79×50×67 Å

Foldseek 3Di:
DVVVVVVVLCCVLCVVVVVVVVVPPPDDDDDDDDDDDDDDDDDDDPDDPDDDPDPPDDDPDDPQDPVNVLVVLVVVVVVCVVVVHDDQCVSHPCSCVVVVVVLVVVLVVVLVVLCVPCVVVCVVVVHDNVVSNVVSVVVSVVVSVVSVVVSVVVSLVVVLVSVLVVVCVVLPDPSSVVVVVCLVCVLLVVQLVVLCVLCVVVVHDDDDPCSVVLSVLVVLLVDRPDDDPPDSPDDDDDDDPDVLVSLLVVLVVLLVSLVSSLVSLVVCCPPPVHDNVSSVSVNVVSVVVNVVSVVSNVLSV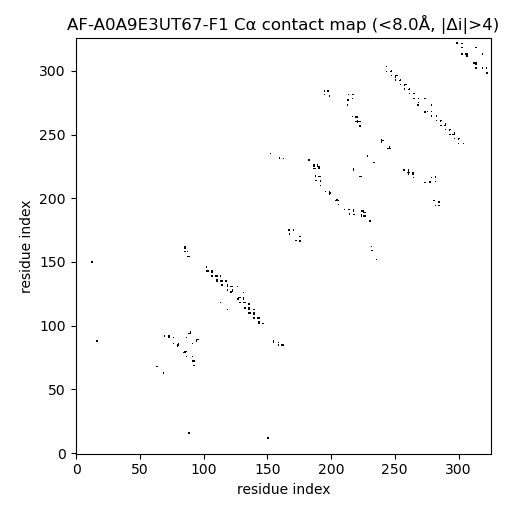VQVVVCVVVVHHDDPVRSVVSVPDD

pLDDT: mean 71.6, std 20.56, range [23.17, 94.44]

Secondary structure (DSSP, 8-state):
-HHHHHHHHHHHHHHHHHHHHHHTSS-----------------------PPPP------S-----HHHHHHHHHHHHHHHHHTT----GGGSTTHHHHHHHHHHHHHHHHHHHHHHHHHHHHHHTT--HHHHHHHHHHHHHHHHHHHHHHHHHHHHHHHHHHHHHHHHHHH-HHHHHHHHHHHHTHHHHHHHHHHHHHHHHTT----TTHHHHHHHHHHHHT--S---TT-TTPPPP-PPSSHHHHHHHHHHHHHHHHHHHHHHHHHHTT-TTS-HHHHHHHHHHHHHHHHHHHHHHHHHHHHHHHHHHHTSPPPHHHHHHHHS--

Solvent-accessible surface area (backbone atoms only — not comparable to full-atom values): 19555 Å² total; per-residue (Å²): 114,75,73,59,53,56,51,49,55,49,48,50,55,48,50,58,52,49,57,59,60,54,71,71,67,80,79,79,83,92,81,90,85,82,91,80,82,87,82,91,81,93,73,93,73,82,89,68,89,76,73,80,81,84,78,91,74,79,81,81,86,74,90,67,50,72,68,56,53,39,54,50,53,48,49,52,51,55,54,36,46,76,73,68,50,86,80,60,72,78,74,41,73,64,34,68,59,54,52,51,51,54,52,47,56,52,42,56,59,47,42,54,53,47,45,70,64,45,49,60,57,34,50,76,72,68,45,53,70,71,59,43,52,52,51,49,52,48,50,40,50,52,51,52,53,49,53,52,51,52,50,53,54,50,52,51,53,51,52,41,54,52,49,52,52,50,49,38,70,74,54,35,72,70,55,32,51,53,50,52,52,48,61,72,44,39,48,56,56,51,42,51,52,52,50,53,51,52,30,54,78,69,72,46,84,84,58,96,73,47,64,61,61,50,49,54,50,44,60,60,22,69,63,66,94,60,81,68,97,78,54,82,81,61,75,78,77,85,82,60,78,5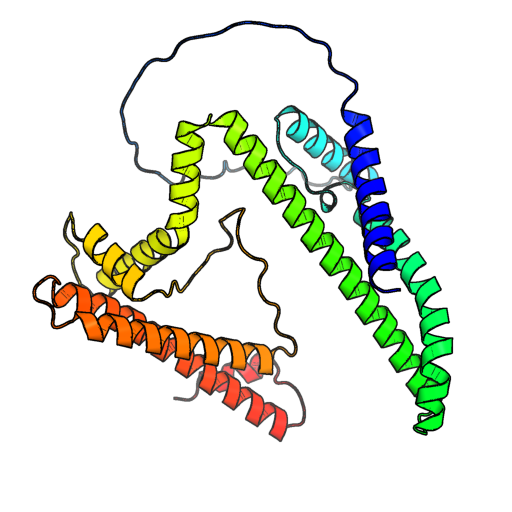4,77,63,63,29,50,48,50,51,32,54,51,56,40,51,52,41,53,53,16,45,52,46,42,59,71,49,60,81,42,88,91,53,61,63,68,59,50,50,49,54,45,50,52,50,49,52,53,38,54,50,40,53,49,53,38,52,52,50,54,52,52,49,56,51,24,65,76,65,75,45,83,79,52,74,78,57,52,55,62,68,75,69,64,131

Sequence (326 aa):
MRTHFLIFVAGIIIGVTASKLSANRFHRVEQPGPAASKPSGSSAQPWTSGGFPDRTGVPSEATSSGEEIEAGIQRIIDEGLVNGEFFLSSEHPGYSASVGASITNIIEHELAVLTDTYSPVFAELGLAAGDAEILIRHMGKIKRAHLNATGALLELGIAQVEYDRRIKERLGEDAYGHYREFEAGRAIHQEIGRVVAFAGDSGVHLQAGDERALEDLLQIGGTFLGMEPTSPYMQTPTVFVGDHEASLMRYRRGIAELVDAIQRIDGVAGDAAWNPEMVQLVRHYFGTELAGRERGLKNSMAIRALEEARGRPLLPDELGAVFESP